Protein AF-A0A510KMR8-F1 (afdb_monomer_lite)

Secondary structure (DSSP, 8-state):
--EEEEEEE-SS--HHHHHHHHHHHTTT---SEEEEEETT------EE--HHHHHHHHT-GGGTTS-EEEEEE-SSTTS-EEEEETTEEEEEEEHHHHHHTHHHHHHHHHHHHHHHT-SEEEEEEHHHHHHHH---HHHHHHTT----GGGEEEETTEEEE-GGGSTT--EEETTEEES--SEEEE-GGGGGTS-HHHHHH--SSSEEEE-TTS-EEEESSSSHHHHTSGGGHHHHHHHHHHTTHHHHHHHHHTSPPPPPPGGG-SEEEEE-TTSSEEEEEEEE-TT--B--TTT-SEEEEEEEEB-TTS-BS-SS-SEEEEEEGGG--HHHHHHT--

Radius of gyration: 24.2 Å; chains: 1; bounding box: 66×40×60 Å

Structure (mmCIF, N/CA/C/O backbone):
data_AF-A0A510KMR8-F1
#
_entry.id   AF-A0A510KMR8-F1
#
loop_
_atom_site.group_PDB
_atom_site.id
_atom_site.type_symbol
_atom_site.label_atom_id
_atom_site.label_alt_id
_atom_site.label_comp_id
_atom_site.label_asym_id
_atom_site.label_entity_id
_atom_site.label_seq_id
_atom_site.pdbx_PDB_ins_code
_atom_site.Cartn_x
_atom_site.Cartn_y
_atom_site.Cartn_z
_atom_site.occupancy
_atom_site.B_iso_or_equiv
_atom_site.auth_seq_id
_atom_site.auth_comp_id
_atom_site.auth_asym_id
_atom_site.auth_atom_id
_atom_site.pdbx_PDB_model_num
ATOM 1 N N . MET A 1 1 ? -4.714 19.470 5.613 1.00 51.12 1 MET A N 1
ATOM 2 C CA . MET A 1 1 ? -5.993 18.844 5.218 1.00 51.12 1 MET A CA 1
ATOM 3 C C . MET A 1 1 ? -5.958 17.458 5.840 1.00 51.12 1 MET A C 1
ATOM 5 O O . MET A 1 1 ? -4.862 16.920 5.899 1.00 51.12 1 MET A O 1
ATOM 9 N N . LYS A 1 2 ? -7.039 16.949 6.446 1.00 73.88 2 LYS A N 1
ATOM 10 C CA . LYS A 1 2 ? -7.005 15.573 6.967 1.00 73.88 2 LYS A CA 1
ATOM 11 C C . LYS A 1 2 ? -7.292 14.646 5.800 1.00 73.88 2 LYS A C 1
ATOM 13 O O . LYS A 1 2 ? -8.429 14.617 5.324 1.00 73.88 2 LYS A O 1
ATOM 18 N N . ASP A 1 3 ? -6.258 13.967 5.341 1.00 89.94 3 ASP A N 1
ATOM 19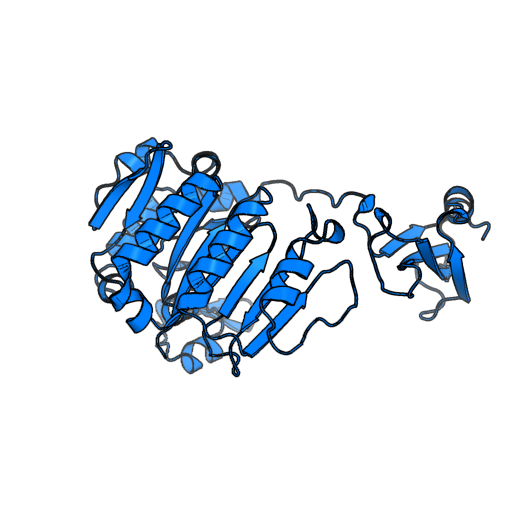 C CA . ASP A 1 3 ? -6.354 13.027 4.240 1.00 89.94 3 ASP A CA 1
ATOM 20 C C . ASP A 1 3 ? -6.374 11.607 4.797 1.00 89.94 3 ASP A C 1
ATOM 22 O O . ASP A 1 3 ? -5.799 11.310 5.850 1.00 89.94 3 ASP A O 1
ATOM 26 N N . ILE A 1 4 ? -7.119 10.754 4.112 1.00 94.56 4 ILE A N 1
ATOM 27 C CA . ILE A 1 4 ? -7.132 9.322 4.355 1.00 94.56 4 ILE A CA 1
ATOM 28 C C . ILE A 1 4 ? -6.459 8.622 3.187 1.00 94.56 4 ILE A C 1
ATOM 30 O O . ILE A 1 4 ? -6.562 9.084 2.047 1.00 94.56 4 ILE A O 1
ATOM 34 N N . SER A 1 5 ? -5.869 7.466 3.457 1.00 94.50 5 SER A N 1
ATOM 35 C CA . SER A 1 5 ? -5.439 6.530 2.428 1.00 94.50 5 SER A CA 1
ATOM 36 C C . SER A 1 5 ? -6.325 5.296 2.405 1.00 94.50 5 SER A C 1
ATOM 38 O O . SER A 1 5 ? -6.789 4.827 3.442 1.00 94.50 5 SER A O 1
ATOM 40 N N . ILE A 1 6 ? -6.552 4.765 1.205 1.00 96.38 6 ILE A N 1
ATOM 41 C CA . ILE A 1 6 ? -7.100 3.428 0.985 1.00 96.38 6 ILE A CA 1
ATOM 42 C C . ILE A 1 6 ? -6.101 2.673 0.128 1.00 96.38 6 ILE A C 1
ATOM 44 O O . ILE A 1 6 ? -5.670 3.171 -0.915 1.00 96.38 6 ILE A O 1
ATOM 48 N N . GLU A 1 7 ? -5.753 1.468 0.554 1.00 95.38 7 GLU A N 1
ATOM 49 C CA . GLU A 1 7 ? -4.784 0.633 -0.139 1.00 95.38 7 GLU A CA 1
ATOM 50 C C . GLU A 1 7 ? -5.319 -0.773 -0.328 1.00 95.38 7 GLU A C 1
ATOM 52 O O . GLU A 1 7 ? -5.926 -1.323 0.585 1.00 95.38 7 GLU A O 1
ATOM 57 N N . LEU A 1 8 ? -5.077 -1.358 -1.497 1.00 94.62 8 LEU A N 1
ATOM 58 C CA . LEU A 1 8 ? -5.359 -2.758 -1.795 1.00 94.62 8 LEU A CA 1
ATOM 59 C C . LEU A 1 8 ? -4.085 -3.408 -2.323 1.00 94.62 8 LEU A C 1
ATOM 61 O O . LEU A 1 8 ? -3.570 -2.992 -3.359 1.00 94.62 8 LEU A O 1
ATOM 65 N N . TYR A 1 9 ? -3.602 -4.428 -1.627 1.00 91.00 9 TYR A N 1
ATOM 66 C CA . TYR A 1 9 ? -2.418 -5.195 -1.982 1.00 91.00 9 TYR A CA 1
ATOM 67 C C . TYR A 1 9 ? -2.802 -6.538 -2.584 1.00 91.00 9 TYR A C 1
ATOM 69 O O . TYR A 1 9 ? -3.741 -7.199 -2.136 1.00 91.00 9 TYR A O 1
ATOM 77 N N . SER A 1 10 ? -2.047 -6.959 -3.588 1.00 85.19 10 SER A N 1
ATOM 78 C CA . SER A 1 10 ? -2.152 -8.290 -4.168 1.00 85.19 10 SER A CA 1
ATOM 79 C C . SER A 1 10 ? -0.788 -8.732 -4.671 1.00 85.19 10 SER A C 1
ATOM 81 O O . SER A 1 10 ? -0.109 -7.974 -5.342 1.00 85.19 10 SER A O 1
ATOM 83 N N . GLN A 1 11 ? -0.397 -9.969 -4.410 1.00 71.75 11 GLN A N 1
ATOM 84 C CA . GLN A 1 11 ? 0.809 -10.571 -4.980 1.00 71.75 11 GLN A CA 1
ATOM 85 C C . GLN A 1 11 ? 0.623 -10.963 -6.458 1.00 71.75 11 GLN A C 1
ATOM 87 O O . GLN A 1 11 ? 1.566 -11.394 -7.116 1.00 71.75 11 GLN A O 1
ATOM 92 N N . LYS A 1 12 ? -0.601 -10.858 -6.997 1.00 73.94 12 LYS A N 1
ATOM 93 C CA . LYS A 1 12 ? -0.915 -11.169 -8.397 1.00 73.94 12 LYS A CA 1
ATOM 94 C C . LYS A 1 12 ? -1.248 -9.891 -9.150 1.00 73.94 12 LYS A C 1
ATOM 96 O O . LYS A 1 12 ? -2.047 -9.072 -8.695 1.00 73.94 12 LYS A O 1
ATOM 101 N N . GLU A 1 13 ? -0.698 -9.770 -10.355 1.00 69.50 13 GLU A N 1
ATOM 102 C CA . GLU A 1 13 ? -0.994 -8.638 -11.222 1.00 69.50 13 GLU A CA 1
ATOM 103 C C . GLU A 1 13 ? -2.487 -8.611 -11.584 1.00 69.50 13 GLU A C 1
ATOM 105 O O . GLU A 1 13 ? -3.041 -9.546 -12.167 1.00 69.50 13 GLU A O 1
ATOM 110 N N . ASN A 1 14 ? -3.145 -7.499 -11.257 1.00 69.06 14 ASN A N 1
ATOM 111 C CA . ASN A 1 14 ? -4.595 -7.367 -11.347 1.00 69.06 14 ASN A CA 1
ATOM 112 C C . ASN A 1 14 ? -5.031 -6.277 -12.320 1.00 69.06 14 ASN A C 1
ATOM 114 O O . ASN A 1 14 ? -5.830 -5.393 -12.001 1.00 69.06 14 ASN A O 1
ATOM 118 N N . TYR A 1 15 ? -4.544 -6.395 -13.556 1.00 69.81 15 TYR A N 1
ATOM 119 C CA . TYR A 1 15 ? -4.676 -5.368 -14.582 1.00 69.81 15 TYR A CA 1
ATOM 120 C C . TYR A 1 15 ? -6.117 -4.867 -14.818 1.00 69.81 15 TYR A C 1
ATOM 122 O O . TYR A 1 15 ? -6.386 -3.671 -14.945 1.00 69.81 15 TYR A O 1
ATOM 130 N N . LYS A 1 16 ? -7.090 -5.786 -14.796 1.00 67.56 16 LYS A N 1
ATOM 131 C CA . LYS A 1 16 ? -8.514 -5.454 -14.981 1.00 67.56 16 LYS A CA 1
ATOM 132 C C . LYS A 1 16 ? -9.112 -4.668 -13.810 1.00 67.56 16 LYS A C 1
ATOM 134 O O . LYS A 1 16 ? -9.995 -3.845 -14.032 1.00 67.56 16 LYS A O 1
ATOM 139 N N . GLY A 1 17 ? -8.636 -4.904 -12.589 1.00 82.25 17 GLY A N 1
ATOM 140 C CA . GLY A 1 17 ? -9.083 -4.182 -11.399 1.00 82.25 17 GLY A CA 1
ATOM 141 C C . GLY A 1 17 ? -8.600 -2.737 -11.367 1.00 82.25 17 GLY A C 1
ATOM 142 O O . GLY A 1 17 ? -9.337 -1.857 -10.932 1.00 82.25 17 GLY A O 1
ATOM 143 N N . ILE A 1 18 ? -7.404 -2.481 -11.909 1.00 82.62 18 ILE A N 1
ATOM 144 C CA . ILE A 1 18 ? -6.789 -1.147 -11.953 1.00 82.62 18 ILE A CA 1
ATOM 145 C C . ILE A 1 18 ? -7.707 -0.143 -12.633 1.00 82.62 18 ILE A C 1
ATOM 147 O O . ILE A 1 18 ? -7.965 0.939 -12.113 1.00 82.62 18 ILE A O 1
ATOM 151 N N . GLN A 1 19 ? -8.206 -0.491 -13.820 1.00 86.19 19 GLN A N 1
ATOM 152 C CA . GLN A 1 19 ? -9.003 0.442 -14.604 1.00 86.19 19 GLN A CA 1
ATOM 153 C C . GLN A 1 19 ? -10.299 0.804 -13.887 1.00 86.19 19 GLN A C 1
ATOM 155 O O . GLN A 1 19 ? -10.721 1.955 -13.942 1.00 86.19 19 GLN A O 1
ATOM 160 N N . GLU A 1 20 ? -10.926 -0.165 -13.222 1.00 90.81 20 GLU A N 1
ATOM 161 C CA . GLU A 1 20 ? -12.131 0.066 -12.428 1.00 90.81 20 GLU A CA 1
ATOM 162 C C . GLU A 1 20 ? -11.828 0.930 -11.204 1.00 90.81 20 GLU A C 1
ATOM 164 O O . GLU A 1 20 ? -12.565 1.881 -10.951 1.00 90.81 20 GLU A O 1
ATOM 169 N N . PHE A 1 21 ? -10.710 0.671 -10.519 1.00 92.31 21 PHE A N 1
ATOM 170 C CA . PHE A 1 21 ? -10.218 1.480 -9.404 1.00 92.31 21 PHE A CA 1
ATOM 171 C C . PHE A 1 21 ? -10.011 2.945 -9.807 1.00 92.31 21 PHE A C 1
ATOM 173 O O . PHE A 1 21 ? -10.627 3.836 -9.222 1.00 92.31 21 PHE A O 1
ATOM 180 N N . PHE A 1 22 ? -9.226 3.210 -10.859 1.00 90.69 22 PHE A N 1
ATOM 181 C CA . PHE A 1 22 ? -9.009 4.576 -11.341 1.00 90.69 22 PHE A CA 1
ATOM 182 C C . PHE A 1 22 ? -10.314 5.231 -11.799 1.00 90.69 22 PHE A C 1
ATOM 184 O O . PHE A 1 22 ? -10.591 6.357 -11.400 1.00 90.69 22 PHE A O 1
ATOM 191 N N . LYS A 1 23 ? -11.143 4.546 -12.600 1.00 91.62 23 LYS A N 1
ATOM 192 C CA . LYS A 1 23 ? -12.418 5.112 -13.085 1.00 91.62 23 LYS A CA 1
ATOM 193 C C . LYS A 1 23 ? -13.343 5.516 -11.945 1.00 91.62 23 LYS A C 1
ATOM 195 O O . LYS A 1 23 ? -13.970 6.567 -12.032 1.00 91.62 23 LYS A O 1
ATOM 200 N N . PHE A 1 24 ? -13.430 4.702 -10.898 1.00 94.75 24 PHE A N 1
ATOM 201 C CA . PHE A 1 24 ? -14.248 5.016 -9.735 1.00 94.75 24 PHE A CA 1
ATOM 202 C C . PHE A 1 24 ? -13.699 6.233 -8.983 1.00 94.75 24 PHE A C 1
ATOM 204 O O . PHE A 1 24 ? -14.425 7.200 -8.749 1.00 94.75 24 PHE A O 1
ATOM 211 N N . PHE A 1 25 ? -12.402 6.230 -8.666 1.00 93.88 25 PHE A N 1
ATOM 212 C CA . PHE A 1 25 ? -11.805 7.276 -7.837 1.00 93.88 25 PHE A CA 1
ATOM 213 C C . PHE A 1 25 ? -11.553 8.606 -8.561 1.00 93.88 25 PHE A C 1
ATOM 215 O O . PHE A 1 25 ? -11.461 9.645 -7.905 1.00 93.88 25 PHE A O 1
ATOM 222 N N . LEU A 1 26 ? -11.556 8.628 -9.898 1.00 92.12 26 LEU A N 1
ATOM 223 C CA . LEU A 1 26 ? -11.572 9.866 -10.691 1.00 92.12 26 LEU A CA 1
ATOM 224 C C . LEU A 1 26 ? -12.819 10.736 -10.441 1.00 92.12 26 LEU A C 1
ATOM 226 O O . LEU A 1 26 ? -12.799 11.927 -10.750 1.00 92.12 26 LEU A O 1
ATOM 230 N N . ASN A 1 27 ? -13.883 10.192 -9.840 1.00 91.44 27 ASN A N 1
ATOM 231 C CA . ASN A 1 27 ? -15.028 10.993 -9.398 1.00 91.44 27 ASN A CA 1
ATOM 232 C C . ASN A 1 27 ? -14.715 11.848 -8.157 1.00 91.44 27 ASN A C 1
ATOM 234 O O . ASN A 1 27 ? -15.345 12.887 -7.952 1.00 91.44 27 ASN A O 1
ATOM 238 N N . TYR A 1 28 ? -13.729 11.442 -7.351 1.00 90.06 28 TYR A N 1
ATOM 239 C CA . TYR A 1 28 ? -13.371 12.093 -6.085 1.00 90.06 28 TYR A CA 1
ATOM 240 C C . TYR A 1 28 ? -12.020 12.817 -6.151 1.00 90.06 28 TYR A C 1
ATOM 242 O O . TYR A 1 28 ? -11.782 13.759 -5.394 1.00 90.06 28 TYR A O 1
ATOM 250 N N . VAL A 1 29 ? -11.151 12.429 -7.087 1.00 87.38 29 VAL A N 1
ATOM 251 C CA . VAL A 1 29 ? -9.850 13.060 -7.328 1.00 87.38 29 VAL A CA 1
ATOM 252 C C . VAL A 1 29 ? -9.882 13.859 -8.620 1.00 87.38 29 VAL A C 1
ATOM 254 O O . VAL A 1 29 ? -10.315 13.375 -9.660 1.00 87.38 29 VAL A O 1
ATOM 257 N N . LYS A 1 30 ? -9.365 15.090 -8.574 1.00 86.25 30 LYS A N 1
ATOM 258 C CA . LYS A 1 30 ? -9.217 15.959 -9.750 1.00 86.25 30 LYS A CA 1
ATOM 259 C C . LYS A 1 30 ? -7.746 16.020 -10.163 1.00 86.25 30 LYS A C 1
ATOM 261 O O . LYS A 1 30 ? -7.054 16.961 -9.763 1.00 86.25 30 LYS A O 1
ATOM 266 N N . PRO A 1 31 ? -7.249 15.042 -10.940 1.00 87.44 31 PRO A N 1
ATOM 267 C CA . PRO A 1 31 ? -5.847 15.009 -11.319 1.00 87.44 31 PRO A CA 1
ATOM 268 C C . PRO A 1 31 ? -5.501 16.182 -12.239 1.00 87.44 31 PRO A C 1
ATOM 270 O O . PRO A 1 31 ? -6.231 16.524 -13.172 1.00 87.44 31 PRO A O 1
ATOM 273 N N . ALA A 1 32 ? -4.356 16.801 -11.980 1.00 88.12 32 ALA A N 1
ATOM 274 C CA . ALA A 1 32 ? -3.763 17.802 -12.855 1.00 88.12 32 ALA A CA 1
ATOM 275 C C . ALA A 1 32 ? -2.651 17.197 -13.717 1.00 88.12 32 ALA A C 1
ATOM 277 O O . ALA A 1 32 ? -2.464 17.620 -14.864 1.00 88.12 32 ALA A O 1
ATOM 278 N N . ARG A 1 33 ? -1.925 16.214 -13.178 1.00 89.56 33 ARG A N 1
ATOM 279 C CA . ARG A 1 33 ? -0.798 15.560 -13.839 1.00 89.56 33 ARG A CA 1
ATOM 280 C C . ARG A 1 33 ? -0.929 14.044 -13.762 1.00 89.56 33 ARG A C 1
ATOM 282 O O . ARG A 1 33 ? -1.637 13.509 -12.911 1.00 89.56 33 ARG A O 1
ATOM 289 N N . MET A 1 34 ? -0.247 13.382 -14.684 1.00 88.94 34 MET A N 1
ATOM 290 C CA . MET A 1 34 ? 0.036 11.956 -14.626 1.00 88.94 34 MET A CA 1
ATOM 291 C C . MET A 1 34 ? 1.542 11.750 -14.690 1.00 88.94 34 MET A C 1
ATOM 293 O O . MET A 1 34 ? 2.244 12.554 -15.299 1.00 88.94 34 MET A O 1
ATOM 297 N N . SER A 1 35 ? 2.017 10.685 -14.064 1.00 85.31 35 SER A N 1
ATOM 298 C CA . SER A 1 35 ? 3.381 10.194 -14.179 1.00 85.31 35 SER A CA 1
ATOM 299 C C . SER A 1 35 ? 3.345 8.673 -14.218 1.00 85.31 35 SER A C 1
ATOM 301 O O . SER A 1 35 ? 2.529 8.045 -13.544 1.00 85.31 35 SER A O 1
ATOM 303 N N . ILE A 1 36 ? 4.222 8.081 -15.015 1.00 82.94 36 ILE A N 1
ATOM 304 C CA . ILE A 1 36 ? 4.443 6.640 -15.067 1.00 82.94 36 ILE A CA 1
ATOM 305 C C . ILE A 1 36 ? 5.930 6.450 -14.818 1.00 82.94 36 ILE A C 1
ATOM 307 O O . ILE A 1 36 ? 6.757 6.888 -15.613 1.00 82.94 36 ILE A O 1
ATOM 311 N N . ILE A 1 37 ? 6.249 5.834 -13.688 1.00 81.56 37 ILE A N 1
ATOM 312 C CA . ILE A 1 37 ? 7.604 5.456 -13.313 1.00 81.56 37 ILE A CA 1
ATOM 313 C C . ILE A 1 37 ? 7.729 3.968 -13.598 1.00 81.56 37 ILE A C 1
ATOM 315 O O . ILE A 1 37 ? 7.148 3.149 -12.895 1.00 81.56 37 ILE A O 1
ATOM 319 N N . ALA A 1 38 ? 8.457 3.608 -14.641 1.00 75.06 38 ALA A N 1
ATOM 320 C CA . ALA A 1 38 ? 8.718 2.221 -14.984 1.00 75.06 38 ALA A CA 1
ATOM 321 C C . ALA A 1 38 ? 10.227 2.018 -15.006 1.00 75.06 38 ALA A C 1
ATOM 323 O O . ALA A 1 38 ? 10.932 2.760 -15.680 1.00 75.06 38 ALA A O 1
ATOM 324 N N . SER A 1 39 ? 10.723 1.029 -14.262 1.00 67.75 39 SER A N 1
ATOM 325 C CA . SER A 1 39 ? 12.159 0.722 -14.218 1.00 67.75 39 SER A CA 1
ATOM 326 C C . SER A 1 39 ? 12.698 0.355 -15.604 1.00 67.75 39 SER A C 1
ATOM 328 O O . SER A 1 39 ? 13.844 0.641 -15.920 1.00 67.75 39 SER A O 1
ATOM 330 N N . PHE A 1 40 ? 11.837 -0.191 -16.460 1.00 67.69 40 PHE A N 1
ATOM 331 C CA . PHE A 1 40 ? 12.140 -0.620 -17.821 1.00 67.69 40 PHE A CA 1
ATOM 332 C C . PHE A 1 40 ? 11.978 0.438 -18.911 1.00 67.69 40 PHE A C 1
ATOM 334 O O . PHE A 1 40 ? 11.988 0.095 -20.090 1.00 67.69 40 PHE A O 1
ATOM 341 N N . THR A 1 41 ? 11.793 1.710 -18.560 1.00 66.62 41 THR A N 1
ATOM 342 C CA . THR A 1 41 ? 11.847 2.799 -19.540 1.00 66.62 41 THR A CA 1
ATOM 343 C C . THR A 1 41 ? 12.337 4.094 -18.912 1.00 66.62 41 THR A C 1
ATOM 345 O O . THR A 1 41 ? 11.899 4.491 -17.838 1.00 66.62 41 THR A O 1
ATOM 348 N N . ASN A 1 42 ? 13.232 4.798 -19.605 1.00 67.31 42 ASN A N 1
ATOM 349 C CA . ASN A 1 42 ? 13.671 6.143 -19.225 1.00 67.31 42 ASN A CA 1
ATOM 350 C C . ASN A 1 42 ? 12.734 7.256 -19.736 1.00 67.31 42 ASN A C 1
ATOM 352 O O . ASN A 1 42 ? 13.067 8.439 -19.623 1.00 67.31 42 ASN A O 1
ATOM 356 N N . LYS A 1 43 ? 11.582 6.905 -20.320 1.00 72.88 43 LYS A N 1
ATOM 357 C CA . LYS A 1 43 ? 10.607 7.880 -20.808 1.00 72.88 43 LYS A CA 1
ATOM 358 C C . LYS A 1 43 ? 9.983 8.640 -19.637 1.00 72.88 43 LYS A C 1
ATOM 360 O O . LYS A 1 43 ? 9.381 8.054 -18.741 1.00 72.88 43 LYS A O 1
ATOM 365 N N . ASP A 1 44 ? 10.095 9.967 -19.676 1.00 70.56 44 ASP A N 1
ATOM 366 C CA . ASP A 1 44 ? 9.453 10.852 -18.705 1.00 70.56 44 ASP A CA 1
ATOM 367 C C . ASP A 1 44 ? 7.980 11.056 -19.078 1.00 70.56 44 ASP A C 1
ATOM 369 O O . ASP A 1 44 ? 7.639 11.771 -20.023 1.00 70.56 44 ASP A O 1
ATOM 373 N N . TYR A 1 45 ? 7.094 10.404 -18.330 1.00 72.56 45 TYR A N 1
ATOM 374 C CA . TYR A 1 45 ? 5.647 10.506 -18.504 1.00 72.56 45 TYR A CA 1
ATOM 375 C C . TYR A 1 45 ? 5.017 11.651 -17.704 1.00 72.56 45 TYR A C 1
ATOM 377 O O . TYR A 1 45 ? 3.791 11.706 -17.604 1.00 72.56 45 TYR A O 1
ATOM 385 N N . ASN A 1 46 ? 5.813 12.556 -17.125 1.00 81.56 46 ASN A N 1
ATOM 386 C CA . ASN A 1 46 ? 5.316 13.631 -16.275 1.00 81.56 46 ASN A CA 1
ATOM 387 C C . ASN A 1 46 ? 4.609 14.742 -17.069 1.00 81.56 46 ASN A C 1
ATOM 389 O O . ASN A 1 46 ? 5.117 15.850 -17.271 1.00 81.56 46 ASN A O 1
ATOM 393 N N . GLU A 1 47 ? 3.375 14.467 -17.465 1.00 85.75 47 GLU A N 1
ATOM 394 C CA . GLU A 1 47 ? 2.572 15.308 -18.338 1.00 85.75 47 GLU A CA 1
ATOM 395 C C . GLU A 1 47 ? 1.275 15.775 -17.665 1.00 85.75 47 GLU A C 1
ATOM 397 O O . GLU A 1 47 ? 0.871 15.321 -16.592 1.00 85.75 47 GLU A O 1
ATOM 402 N N . LYS A 1 48 ? 0.575 16.704 -18.323 1.00 90.12 48 LYS A N 1
ATOM 403 C CA . LYS A 1 48 ? -0.787 17.078 -17.937 1.00 90.12 48 LYS A CA 1
ATOM 404 C C . LYS A 1 48 ? -1.710 15.865 -18.087 1.00 90.12 48 LYS A C 1
ATOM 406 O O . LYS A 1 48 ? -1.702 15.221 -19.134 1.00 90.12 48 LYS A O 1
ATOM 411 N N . PHE A 1 49 ? -2.548 15.612 -17.082 1.00 90.50 49 PHE A N 1
ATOM 412 C CA . PHE A 1 49 ? -3.472 14.481 -17.108 1.00 90.50 49 PHE A CA 1
ATOM 413 C C . PHE A 1 49 ? -4.407 14.551 -18.326 1.00 90.50 49 PHE A C 1
ATOM 415 O O . PHE A 1 49 ? -5.078 15.561 -18.569 1.00 90.50 49 PHE A O 1
ATOM 422 N N . ASN A 1 50 ? -4.451 13.454 -19.082 1.00 90.00 50 ASN A N 1
ATOM 423 C CA . ASN A 1 50 ? -5.406 13.210 -20.152 1.00 90.00 50 ASN A CA 1
ATOM 424 C C . ASN A 1 50 ? -5.955 11.797 -19.977 1.00 90.00 50 ASN A C 1
ATOM 426 O O . ASN A 1 50 ? -5.228 10.830 -20.169 1.00 90.00 50 ASN A O 1
ATOM 430 N N . GLU A 1 51 ? -7.236 11.689 -19.640 1.00 89.06 51 GLU A N 1
ATOM 431 C CA . GLU A 1 51 ? -7.876 10.416 -19.302 1.00 89.06 51 GLU A CA 1
ATOM 432 C C . GLU A 1 51 ? -7.747 9.363 -20.412 1.00 89.06 51 GLU A C 1
ATOM 434 O O . GLU A 1 51 ? -7.427 8.209 -20.142 1.00 89.06 51 GLU A O 1
ATOM 439 N N . LYS A 1 52 ? -7.929 9.760 -21.677 1.00 89.12 52 LYS A N 1
ATOM 440 C CA . LYS A 1 52 ? -7.814 8.835 -22.807 1.00 89.12 52 LYS A CA 1
ATOM 441 C C . LYS A 1 52 ? -6.385 8.303 -22.941 1.00 89.12 52 LYS A C 1
ATOM 443 O O . LYS A 1 52 ? -6.206 7.091 -22.977 1.00 89.12 52 LYS A O 1
ATOM 448 N N . LYS A 1 53 ? -5.389 9.197 -22.975 1.00 86.69 53 LYS A N 1
ATOM 449 C CA . LYS A 1 53 ? -3.969 8.811 -23.068 1.00 86.69 53 LYS A CA 1
ATOM 450 C C . LYS A 1 53 ? -3.550 7.969 -21.862 1.00 86.69 53 LYS A C 1
ATOM 452 O O . LYS A 1 53 ? -2.824 7.002 -22.021 1.00 86.69 53 LYS A O 1
ATOM 457 N N . PHE A 1 54 ? -4.046 8.310 -20.676 1.00 86.19 54 PHE A N 1
ATOM 458 C CA . PHE A 1 54 ? -3.812 7.552 -19.455 1.00 86.19 54 PHE A CA 1
ATOM 459 C C . PHE A 1 54 ? -4.288 6.103 -19.598 1.00 86.19 54 PHE A C 1
ATOM 461 O O . PHE A 1 54 ? -3.489 5.189 -19.434 1.00 86.19 54 PHE A O 1
ATOM 468 N N . PHE A 1 55 ? -5.556 5.885 -19.970 1.00 85.88 55 PHE A N 1
ATOM 469 C CA . PHE A 1 55 ? -6.091 4.532 -20.145 1.00 85.88 55 PHE A CA 1
ATOM 470 C C . PHE A 1 55 ? -5.448 3.767 -21.309 1.00 85.88 55 PHE A C 1
ATOM 472 O O . PHE A 1 55 ? -5.354 2.543 -21.231 1.00 85.88 55 PHE A O 1
ATOM 479 N N . GLU A 1 56 ? -4.989 4.456 -22.358 1.00 85.50 56 GLU A N 1
ATOM 480 C CA . GLU A 1 56 ? -4.191 3.856 -23.436 1.00 85.50 56 GLU A CA 1
ATOM 481 C C . GLU A 1 56 ? -2.831 3.364 -22.924 1.00 85.50 56 GLU A C 1
ATOM 483 O O . GLU A 1 56 ? -2.510 2.198 -23.127 1.00 85.50 56 GLU A O 1
ATOM 488 N N . GLU A 1 57 ? -2.071 4.210 -22.219 1.00 81.38 57 GLU A N 1
ATOM 489 C CA . GLU A 1 57 ? -0.731 3.865 -21.721 1.00 81.38 57 GLU A CA 1
ATOM 490 C C . GLU A 1 57 ? -0.788 2.743 -20.697 1.00 81.38 57 GLU A C 1
ATOM 492 O O . GLU A 1 57 ? -0.051 1.773 -20.829 1.00 81.38 57 GLU A O 1
ATOM 497 N N . ILE A 1 58 ? -1.695 2.813 -19.716 1.00 80.62 58 ILE A N 1
ATOM 498 C CA . ILE A 1 58 ? -1.758 1.738 -18.730 1.00 80.62 58 ILE A CA 1
ATOM 499 C C . ILE A 1 58 ? -2.123 0.414 -19.404 1.00 80.62 58 ILE A C 1
ATOM 501 O O . ILE A 1 58 ? -1.730 -0.616 -18.885 1.00 80.62 58 ILE A O 1
ATOM 505 N N . SER A 1 59 ? -2.880 0.408 -20.514 1.00 80.62 59 SER A N 1
ATOM 506 C CA . SER A 1 59 ? -3.324 -0.821 -21.211 1.00 80.62 59 SER A CA 1
ATOM 507 C C . SER A 1 59 ? -2.285 -1.404 -22.162 1.00 80.62 59 SER A C 1
ATOM 509 O O . SER A 1 59 ? -2.567 -2.408 -22.818 1.00 80.62 59 SER A O 1
ATOM 511 N N . ASP A 1 60 ? -1.124 -0.767 -22.279 1.00 80.00 60 ASP A N 1
ATOM 512 C CA . ASP A 1 60 ? -0.059 -1.203 -23.167 1.00 80.00 60 ASP A CA 1
ATOM 513 C C . ASP A 1 60 ? 0.549 -2.523 -22.661 1.00 80.00 60 ASP A C 1
ATOM 515 O O . ASP A 1 60 ? 0.899 -2.668 -21.487 1.00 80.00 60 ASP A O 1
ATOM 519 N N . GLU A 1 61 ? 0.675 -3.506 -23.558 1.00 77.88 61 GLU A N 1
ATOM 520 C CA . GLU A 1 61 ? 1.200 -4.834 -23.228 1.00 77.88 61 GLU A CA 1
ATOM 521 C C . GLU A 1 61 ? 2.631 -4.787 -22.685 1.00 77.88 61 GLU A C 1
ATOM 523 O O . GLU A 1 61 ? 3.016 -5.697 -21.952 1.00 77.88 61 GLU A O 1
ATOM 528 N N . LYS A 1 62 ? 3.399 -3.726 -22.975 1.00 76.75 62 LYS A N 1
ATOM 529 C CA . LYS A 1 62 ? 4.748 -3.544 -22.418 1.00 76.75 62 LYS A CA 1
ATOM 530 C C . LYS A 1 62 ? 4.765 -3.410 -20.888 1.00 76.75 62 LYS A C 1
ATOM 532 O O . LYS A 1 62 ? 5.791 -3.681 -20.283 1.00 76.75 62 LYS A O 1
ATOM 537 N N . TYR A 1 63 ? 3.655 -2.997 -20.264 1.00 75.44 63 TYR A N 1
ATOM 538 C CA . TYR A 1 63 ? 3.534 -2.886 -18.802 1.00 75.44 63 TYR A CA 1
ATOM 539 C C . TYR A 1 63 ? 3.094 -4.188 -18.128 1.00 75.44 63 TYR A C 1
ATOM 541 O O . TYR A 1 63 ? 3.160 -4.297 -16.905 1.00 75.44 63 TYR A O 1
ATOM 549 N N . LYS A 1 64 ? 2.642 -5.175 -18.905 1.00 73.62 64 LYS A N 1
ATOM 550 C CA . LYS A 1 64 ? 2.056 -6.403 -18.376 1.00 73.62 64 LYS A CA 1
ATOM 551 C C . LYS A 1 64 ? 3.118 -7.306 -17.747 1.00 73.62 64 LYS A C 1
ATOM 553 O O . LYS A 1 64 ? 4.104 -7.656 -18.390 1.00 73.62 64 LYS A O 1
ATOM 558 N N . ASN A 1 65 ? 2.850 -7.765 -16.532 1.00 70.12 65 ASN A N 1
ATOM 559 C CA . ASN A 1 65 ? 3.732 -8.526 -15.649 1.00 70.12 65 ASN A CA 1
ATOM 560 C C . ASN A 1 65 ? 5.040 -7.794 -15.311 1.00 70.12 65 ASN A C 1
ATOM 562 O O . ASN A 1 65 ? 6.042 -8.446 -15.036 1.00 70.12 65 ASN A O 1
ATOM 566 N N . LYS A 1 66 ? 5.062 -6.457 -15.369 1.00 71.69 66 LYS A N 1
ATOM 567 C CA . LYS A 1 66 ? 6.270 -5.662 -15.120 1.00 71.69 66 LYS A CA 1
ATOM 568 C C . LYS A 1 66 ? 6.076 -4.744 -13.941 1.00 71.69 66 LYS A C 1
ATOM 570 O O . LYS A 1 66 ? 5.017 -4.133 -13.818 1.00 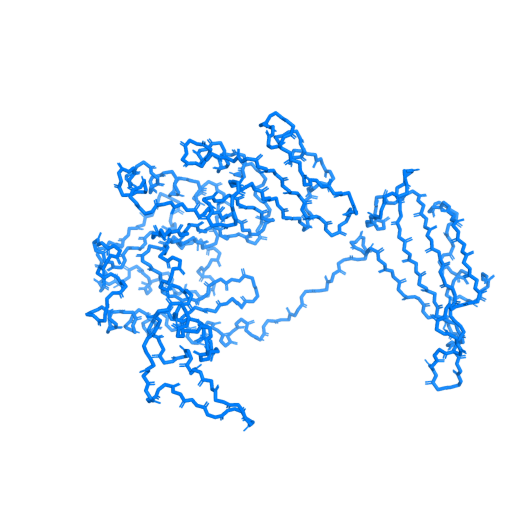71.69 66 LYS A O 1
ATOM 575 N N . TYR A 1 67 ? 7.106 -4.566 -13.116 1.00 73.12 67 TYR A N 1
ATOM 576 C CA . TYR A 1 67 ? 7.047 -3.561 -12.062 1.00 73.12 67 TYR A CA 1
ATOM 577 C C . TYR A 1 67 ? 7.071 -2.151 -12.656 1.00 73.12 67 TYR A C 1
ATOM 579 O O . TYR A 1 67 ? 8.046 -1.692 -13.244 1.00 73.12 67 TYR A O 1
ATOM 587 N N . HIS A 1 68 ? 5.963 -1.447 -12.494 1.00 78.44 68 HIS A N 1
ATOM 588 C CA . HIS A 1 68 ? 5.813 -0.049 -12.853 1.00 78.44 68 HIS A CA 1
ATOM 589 C C . HIS A 1 68 ? 4.933 0.612 -11.807 1.00 78.44 68 HIS A C 1
ATOM 591 O O . HIS A 1 68 ? 4.164 -0.052 -11.122 1.00 78.44 68 HIS A O 1
ATOM 597 N N . THR A 1 69 ? 5.042 1.921 -11.657 1.00 82.88 69 THR A N 1
ATOM 598 C CA . THR A 1 69 ? 4.129 2.682 -10.822 1.00 82.88 69 THR A CA 1
ATOM 599 C C . THR A 1 69 ? 3.517 3.818 -11.617 1.00 82.88 69 THR A C 1
ATOM 601 O O . THR A 1 69 ? 4.204 4.684 -12.153 1.00 82.88 69 THR A O 1
ATOM 604 N N . ILE A 1 70 ? 2.198 3.800 -11.701 1.00 82.75 70 ILE A N 1
ATOM 605 C CA . ILE A 1 70 ? 1.384 4.829 -12.322 1.00 82.75 70 ILE A CA 1
ATOM 606 C C . ILE A 1 70 ? 0.866 5.733 -11.215 1.00 82.75 70 ILE A C 1
ATOM 608 O O . ILE A 1 70 ? 0.313 5.257 -10.228 1.00 82.75 70 ILE A O 1
ATOM 612 N N . PHE A 1 71 ? 1.006 7.038 -11.399 1.00 85.75 71 PHE A N 1
ATOM 613 C CA . PHE A 1 71 ? 0.550 8.051 -10.462 1.00 85.75 71 PHE A CA 1
ATOM 614 C C . PHE A 1 71 ? -0.266 9.106 -11.192 1.00 85.75 71 PHE A C 1
ATOM 616 O O . PHE A 1 71 ? 0.135 9.608 -12.243 1.00 85.75 71 PHE A O 1
ATOM 623 N N . ILE A 1 72 ? -1.378 9.507 -10.593 1.00 85.31 72 ILE A N 1
ATOM 624 C CA . ILE A 1 72 ? -2.059 10.751 -10.931 1.00 85.31 72 ILE A CA 1
ATOM 625 C C . ILE A 1 72 ? -2.234 11.567 -9.661 1.00 85.31 72 ILE A C 1
ATOM 627 O O . ILE A 1 72 ? -2.632 11.055 -8.616 1.00 85.31 72 ILE A O 1
ATOM 631 N N . ASN A 1 73 ? -1.909 12.846 -9.746 1.00 83.00 73 ASN A N 1
ATOM 632 C CA . ASN A 1 73 ? -1.942 13.760 -8.616 1.00 83.00 73 ASN A CA 1
ATOM 633 C C . ASN A 1 73 ? -2.562 15.094 -9.022 1.00 83.00 73 ASN A C 1
ATOM 635 O O . ASN A 1 73 ? -2.683 15.429 -10.208 1.00 83.00 73 ASN A O 1
ATOM 639 N N . GLY A 1 74 ? -2.989 15.855 -8.016 1.00 77.69 74 GLY A N 1
ATOM 640 C CA . GLY A 1 74 ? -3.434 17.227 -8.208 1.00 77.69 74 GLY A CA 1
ATOM 641 C C . GLY A 1 74 ? -2.292 18.176 -8.588 1.00 77.69 74 GLY A C 1
ATOM 642 O O . GLY A 1 74 ? -1.246 17.790 -9.109 1.00 77.69 74 GLY A O 1
ATOM 643 N N . LYS A 1 75 ? -2.516 19.472 -8.387 1.00 72.50 75 LYS A N 1
ATOM 644 C CA . LYS A 1 75 ? -1.525 20.517 -8.683 1.00 72.50 75 LYS A CA 1
ATOM 645 C C . LYS A 1 75 ? -0.399 20.554 -7.649 1.00 72.50 75 LYS A C 1
ATOM 647 O O . LYS A 1 75 ? 0.687 21.024 -7.977 1.00 72.50 75 LYS A O 1
ATOM 652 N N . SER A 1 76 ? -0.679 20.109 -6.428 1.00 72.00 76 SER A N 1
ATOM 653 C CA . SER A 1 76 ? 0.250 20.026 -5.303 1.00 72.00 76 SER A CA 1
ATOM 654 C C . SER A 1 76 ? 0.551 18.570 -4.943 1.00 72.00 76 SER A C 1
ATOM 656 O O . SER A 1 76 ? -0.268 17.687 -5.183 1.00 72.00 76 SER A O 1
ATOM 658 N N . LEU A 1 77 ? 1.702 18.329 -4.307 1.00 63.12 77 LEU A N 1
ATOM 659 C CA . LEU A 1 77 ? 2.029 17.038 -3.681 1.00 63.12 77 LEU A CA 1
ATOM 660 C C . LEU A 1 77 ? 1.084 16.687 -2.520 1.00 63.12 77 LEU A C 1
ATOM 662 O O . LEU A 1 77 ? 0.982 15.525 -2.156 1.00 63.12 77 LEU A O 1
ATOM 666 N N . LEU A 1 78 ? 0.401 17.692 -1.967 1.00 69.62 78 LEU A N 1
ATOM 667 C CA . LEU A 1 78 ? -0.584 17.552 -0.892 1.00 69.62 78 LEU A CA 1
ATOM 668 C C . LEU A 1 78 ? -2.016 17.354 -1.409 1.00 69.62 78 LEU A C 1
ATOM 670 O O . LEU A 1 78 ? -2.951 17.330 -0.618 1.00 69.62 78 LEU A O 1
ATOM 674 N N . ASP A 1 79 ? -2.215 17.320 -2.727 1.00 80.62 79 ASP A N 1
ATOM 675 C CA . ASP A 1 79 ? -3.541 17.074 -3.281 1.00 80.62 79 ASP A CA 1
ATOM 676 C C . ASP A 1 79 ? -3.829 15.563 -3.311 1.00 80.62 79 ASP A C 1
ATOM 678 O O . ASP A 1 79 ? -2.897 14.769 -3.486 1.00 80.62 79 ASP A O 1
ATOM 682 N N . PRO A 1 80 ? -5.114 15.160 -3.249 1.00 84.75 80 PRO A N 1
ATOM 683 C CA . PRO A 1 80 ? -5.530 13.781 -3.460 1.00 84.75 80 PRO A CA 1
ATOM 684 C C . PRO A 1 80 ? -4.850 13.146 -4.675 1.00 84.75 80 PRO A C 1
ATOM 686 O O . PRO A 1 80 ? -4.706 13.772 -5.735 1.00 84.75 80 PRO A O 1
ATOM 689 N N . SER A 1 81 ? -4.431 11.897 -4.520 1.00 89.19 81 SER A N 1
ATOM 690 C CA . SER A 1 81 ? -3.640 11.193 -5.524 1.00 89.19 81 SER A CA 1
ATOM 691 C C . SER A 1 81 ? -4.055 9.740 -5.622 1.00 89.19 81 SER A C 1
ATOM 693 O O . SER A 1 81 ? -4.378 9.110 -4.623 1.00 89.19 81 SER A O 1
ATOM 695 N N . ILE A 1 82 ? -4.040 9.213 -6.841 1.00 90.31 82 ILE A N 1
ATOM 696 C CA . ILE A 1 82 ? -4.280 7.798 -7.110 1.00 90.31 82 ILE A CA 1
ATOM 697 C C . ILE A 1 82 ? -2.977 7.225 -7.630 1.00 90.31 82 ILE A C 1
ATOM 699 O O . ILE A 1 82 ? -2.373 7.793 -8.545 1.00 90.31 82 ILE A O 1
ATOM 703 N N . SER A 1 83 ? -2.541 6.110 -7.065 1.00 87.38 83 SER A N 1
ATOM 704 C CA . SER A 1 83 ? -1.395 5.386 -7.579 1.00 87.38 83 SER A CA 1
ATOM 705 C C . SER A 1 83 ? -1.654 3.898 -7.683 1.00 87.38 83 SER A C 1
ATOM 707 O O . SER A 1 83 ? -2.534 3.330 -7.037 1.00 87.38 83 SER A O 1
ATOM 709 N N . TYR A 1 84 ? -0.901 3.274 -8.571 1.00 85.69 84 TYR A N 1
ATOM 710 C CA . TYR A 1 84 ? -0.934 1.847 -8.788 1.00 85.69 84 TYR A CA 1
ATOM 711 C C . TYR A 1 84 ? 0.466 1.355 -9.099 1.00 85.69 84 TYR A C 1
ATOM 713 O O . TYR A 1 84 ? 1.125 1.929 -9.959 1.00 85.69 84 TYR A O 1
ATOM 721 N N . ASN A 1 85 ? 0.870 0.260 -8.475 1.00 80.56 85 ASN A N 1
ATOM 722 C CA . ASN A 1 85 ? 1.893 -0.638 -8.991 1.00 80.56 85 ASN A CA 1
ATOM 723 C C . ASN A 1 85 ? 1.324 -2.066 -9.046 1.00 80.56 85 ASN A C 1
ATOM 725 O O . ASN A 1 85 ? 0.295 -2.299 -8.408 1.00 80.56 85 ASN A O 1
ATOM 729 N N . PRO A 1 86 ? 1.951 -3.027 -9.759 1.00 74.75 86 PRO A N 1
ATOM 730 C CA . PRO A 1 86 ? 1.475 -4.407 -9.881 1.00 74.75 86 PRO A CA 1
ATOM 731 C C . PRO A 1 86 ? 0.868 -5.023 -8.634 1.00 74.75 86 PRO A C 1
ATOM 733 O O . PRO A 1 86 ? -0.140 -5.724 -8.749 1.00 74.75 86 PRO A O 1
ATOM 736 N N . ASN A 1 87 ? 1.428 -4.677 -7.473 1.00 79.25 87 ASN A N 1
ATOM 737 C CA . ASN A 1 87 ? 1.095 -5.298 -6.210 1.00 79.25 87 ASN A CA 1
ATOM 738 C C . ASN A 1 87 ? 0.272 -4.413 -5.266 1.00 79.25 87 ASN A C 1
ATOM 740 O O . ASN A 1 87 ? -0.071 -4.853 -4.171 1.00 79.25 87 ASN A O 1
ATOM 744 N N . ARG A 1 88 ? -0.040 -3.169 -5.652 1.00 87.38 88 ARG A N 1
ATOM 745 C CA . ARG A 1 88 ? -0.690 -2.175 -4.790 1.00 87.38 88 ARG A CA 1
ATOM 746 C C . ARG A 1 88 ? -1.514 -1.179 -5.597 1.00 87.38 88 ARG A C 1
ATOM 748 O O . ARG A 1 88 ? -0.988 -0.457 -6.437 1.00 87.38 88 ARG A O 1
ATOM 755 N N . MET A 1 89 ? -2.793 -1.054 -5.263 1.00 91.81 89 MET A N 1
ATOM 756 C CA . MET A 1 89 ? -3.629 0.100 -5.604 1.00 91.81 89 MET A CA 1
ATOM 757 C C . MET A 1 89 ? -3.706 1.027 -4.396 1.00 91.81 89 MET A C 1
ATOM 759 O O . MET A 1 89 ? -3.899 0.560 -3.278 1.00 91.81 89 MET A O 1
ATOM 763 N N . TYR A 1 90 ? -3.567 2.328 -4.616 1.00 92.94 90 TYR A N 1
ATOM 764 C CA . TYR A 1 90 ? -3.541 3.347 -3.573 1.00 92.94 90 TYR A CA 1
ATOM 765 C C . TYR A 1 90 ? -4.361 4.564 -3.991 1.00 92.94 90 TYR A C 1
ATOM 767 O O . TYR A 1 90 ? -4.296 5.027 -5.131 1.00 92.94 90 TYR A O 1
ATOM 775 N N . ILE A 1 91 ? -5.105 5.115 -3.043 1.00 93.94 91 ILE A N 1
ATOM 776 C CA . ILE A 1 91 ? -5.762 6.413 -3.151 1.00 93.94 91 ILE A CA 1
ATOM 777 C C . ILE A 1 91 ? -5.493 7.179 -1.862 1.00 93.94 91 ILE A C 1
ATOM 779 O O . ILE A 1 91 ? -5.712 6.641 -0.783 1.00 93.94 91 ILE A O 1
ATOM 783 N N . SER A 1 92 ? -5.080 8.437 -1.977 1.00 92.75 92 SER A N 1
ATOM 784 C CA . SER A 1 92 ? -5.211 9.427 -0.910 1.00 92.75 92 SER A CA 1
ATOM 785 C C . SER A 1 92 ? -6.311 10.410 -1.273 1.00 92.75 92 SER A C 1
ATOM 787 O O . SER A 1 92 ? -6.375 10.892 -2.410 1.00 92.75 92 SER A O 1
ATOM 789 N N . MET A 1 93 ? -7.205 10.679 -0.327 1.00 92.19 93 MET A N 1
ATOM 790 C CA . MET A 1 93 ? -8.336 11.577 -0.524 1.00 92.19 93 MET A CA 1
ATOM 791 C C . MET A 1 93 ? -8.720 12.311 0.755 1.00 92.19 93 MET A C 1
ATOM 793 O O . MET A 1 93 ? -8.452 11.868 1.866 1.00 92.19 93 MET A O 1
ATOM 797 N N . ASN A 1 94 ? -9.424 13.427 0.586 1.00 91.81 94 ASN A N 1
ATOM 798 C CA . ASN A 1 94 ? -9.915 14.214 1.704 1.00 91.81 94 ASN A CA 1
ATOM 799 C C . ASN A 1 94 ? -10.906 13.404 2.567 1.00 91.81 94 ASN A C 1
ATOM 801 O O . ASN A 1 94 ? -11.863 12.818 2.051 1.00 91.81 94 ASN A O 1
ATOM 805 N N . LYS A 1 95 ? -10.709 13.431 3.891 1.00 93.12 95 LYS A N 1
ATOM 806 C CA . LYS A 1 95 ? -11.550 12.717 4.860 1.00 93.12 95 LYS A CA 1
ATOM 807 C C . LYS A 1 95 ? -13.032 13.093 4.773 1.00 93.12 95 LYS A C 1
ATOM 809 O O . LYS A 1 95 ? -13.877 12.213 4.890 1.00 93.12 95 LYS A O 1
ATOM 814 N N . GLU A 1 96 ? -13.371 14.368 4.596 1.00 92.88 96 GLU A N 1
ATOM 815 C CA . GLU A 1 96 ? -14.769 14.825 4.538 1.00 92.88 96 GLU A CA 1
ATOM 816 C C . GLU A 1 96 ? -15.471 14.249 3.306 1.00 92.88 96 GLU A C 1
ATOM 818 O O . GLU A 1 96 ? -16.549 13.673 3.433 1.00 92.88 96 GLU A O 1
ATOM 823 N N . VAL A 1 97 ? -14.801 14.284 2.146 1.00 93.62 97 VAL A N 1
ATOM 824 C CA . VAL A 1 97 ? -15.301 13.670 0.904 1.00 93.62 97 VAL A CA 1
ATOM 825 C C . VAL A 1 97 ? -15.548 12.175 1.095 1.00 93.62 97 VAL A C 1
ATOM 827 O O . VAL A 1 97 ? -16.574 11.660 0.656 1.00 93.62 97 VAL A O 1
ATOM 830 N N . TYR A 1 98 ? -14.640 11.471 1.772 1.00 95.12 98 TYR A N 1
ATOM 831 C CA . TYR A 1 98 ? -14.858 10.066 2.097 1.00 95.12 98 TYR A CA 1
ATOM 832 C C . TYR A 1 98 ? -16.073 9.869 3.011 1.00 95.12 98 TYR A C 1
ATOM 834 O O . TYR A 1 98 ? -16.919 9.030 2.723 1.00 95.12 98 TYR A O 1
ATOM 842 N N . MET A 1 99 ? -16.191 10.645 4.091 1.00 94.00 99 MET A N 1
ATOM 843 C CA . MET A 1 99 ? -17.280 10.485 5.061 1.00 94.00 99 MET A CA 1
ATOM 844 C C . MET A 1 99 ? -18.657 10.762 4.445 1.00 94.00 99 MET A C 1
ATOM 846 O O . MET A 1 99 ? -19.612 10.060 4.773 1.00 94.00 99 MET A O 1
ATOM 850 N N . GLU A 1 100 ? -18.759 11.721 3.522 1.00 95.75 100 GLU A N 1
ATOM 851 C CA . GLU A 1 100 ? -19.986 12.006 2.764 1.00 95.75 100 GLU A CA 1
ATOM 852 C C . GLU A 1 100 ? -20.397 10.857 1.827 1.00 95.75 100 GLU A C 1
ATOM 854 O O . GLU A 1 100 ? -21.582 10.692 1.545 1.00 95.75 100 GLU A O 1
ATOM 859 N N . ASN A 1 101 ? -19.436 10.044 1.374 1.00 96.81 101 ASN A N 1
ATOM 860 C CA . ASN A 1 101 ? -19.634 8.969 0.393 1.00 96.81 101 ASN A CA 1
ATOM 861 C C . ASN A 1 101 ? -19.262 7.579 0.957 1.00 96.81 101 ASN A C 1
ATOM 863 O O . ASN A 1 101 ? -19.003 6.643 0.198 1.00 96.81 101 ASN A O 1
ATOM 867 N N . LYS A 1 102 ? -19.231 7.433 2.293 1.00 95.62 102 LYS A N 1
ATOM 868 C CA . LYS A 1 102 ? -18.676 6.266 3.009 1.00 95.62 102 LYS A CA 1
ATOM 869 C C . LYS A 1 102 ? -19.255 4.944 2.515 1.00 95.62 102 LYS A C 1
ATOM 871 O O . LYS A 1 102 ? -18.500 4.017 2.244 1.00 95.62 102 LYS A O 1
ATOM 876 N N . GLU A 1 103 ? -20.579 4.849 2.406 1.00 96.38 103 GLU A N 1
ATOM 877 C CA . GLU A 1 103 ? -21.253 3.608 2.001 1.00 96.38 103 GLU A CA 1
ATOM 878 C C . GLU A 1 103 ? -20.921 3.212 0.559 1.00 96.38 103 GLU A C 1
ATOM 880 O O . GLU A 1 103 ? -20.646 2.045 0.289 1.00 96.38 103 GLU A O 1
ATOM 885 N N . GLU A 1 104 ? -20.913 4.171 -0.370 1.00 97.88 104 GLU A N 1
ATOM 886 C CA . GLU A 1 104 ? -20.590 3.917 -1.777 1.00 97.88 104 GLU A CA 1
ATOM 887 C C . GLU A 1 104 ? -19.145 3.428 -1.925 1.00 97.88 104 GLU A C 1
ATOM 889 O O . GLU A 1 104 ? -18.896 2.407 -2.570 1.00 97.88 104 GLU A O 1
ATOM 894 N N . ILE A 1 105 ? -18.206 4.119 -1.273 1.00 97.50 105 ILE A N 1
ATOM 895 C CA . ILE A 1 105 ? -16.779 3.795 -1.330 1.00 97.50 105 ILE A CA 1
ATOM 896 C C . ILE A 1 105 ? -16.499 2.452 -0.643 1.00 97.50 105 ILE A C 1
ATOM 898 O O . ILE A 1 105 ? -15.829 1.606 -1.230 1.00 97.50 105 ILE A O 1
ATOM 902 N N . ASP A 1 106 ? -17.036 2.204 0.557 1.00 97.38 106 ASP A N 1
ATOM 903 C CA . ASP A 1 106 ? -16.850 0.930 1.268 1.00 97.38 106 ASP A CA 1
ATOM 904 C C . ASP A 1 106 ? -17.375 -0.261 0.450 1.00 97.38 106 ASP A C 1
ATOM 906 O O . ASP A 1 106 ? -16.732 -1.317 0.395 1.00 97.38 106 ASP A O 1
ATOM 910 N N . ASN A 1 107 ? -18.534 -0.101 -0.195 1.00 97.44 107 ASN A N 1
ATOM 911 C CA . ASN A 1 107 ? -19.121 -1.131 -1.049 1.00 97.44 107 ASN A CA 1
ATOM 912 C C . ASN A 1 107 ? -18.280 -1.352 -2.308 1.00 97.44 107 ASN A C 1
ATOM 914 O O . ASN A 1 107 ? -18.031 -2.498 -2.683 1.00 97.44 107 ASN A O 1
ATOM 918 N N . PHE A 1 108 ? -17.808 -0.278 -2.948 1.00 97.69 108 PHE A N 1
ATOM 919 C CA . PHE A 1 108 ? -16.911 -0.381 -4.095 1.00 97.69 108 PHE A CA 1
ATOM 920 C C . PHE A 1 108 ? -15.624 -1.127 -3.737 1.00 97.69 108 PHE A C 1
ATOM 922 O O . PHE A 1 108 ? -15.266 -2.077 -4.432 1.00 97.69 108 PHE A O 1
ATOM 929 N N . ILE A 1 109 ? -14.971 -0.753 -2.632 1.00 97.25 109 ILE A N 1
ATOM 930 C CA . ILE A 1 109 ? -13.747 -1.409 -2.164 1.00 97.25 109 ILE A CA 1
ATOM 931 C C . ILE A 1 109 ? -14.008 -2.883 -1.869 1.00 97.25 109 ILE A C 1
ATOM 933 O O . ILE A 1 109 ? -13.272 -3.727 -2.366 1.00 97.25 109 ILE A O 1
ATOM 937 N N . SER A 1 110 ? -15.081 -3.215 -1.147 1.00 97.62 110 SER A N 1
ATOM 938 C CA . SER A 1 110 ? -15.413 -4.612 -0.825 1.00 97.62 110 SER A CA 1
ATOM 939 C C . SER A 1 110 ? -15.683 -5.449 -2.081 1.00 97.62 110 SER A C 1
ATOM 941 O O . SER A 1 110 ? -15.256 -6.599 -2.166 1.00 97.62 110 SER A O 1
ATOM 943 N N . ASN A 1 111 ? -16.363 -4.886 -3.081 1.00 96.19 111 ASN A N 1
ATOM 944 C CA . ASN A 1 111 ? -16.635 -5.574 -4.345 1.00 96.19 111 ASN A CA 1
ATOM 945 C C . ASN A 1 111 ? -15.368 -5.746 -5.187 1.00 96.19 111 ASN A C 1
ATOM 947 O O . ASN A 1 111 ? -15.121 -6.826 -5.727 1.00 96.19 111 ASN A O 1
ATOM 951 N N . LEU A 1 112 ? -14.560 -4.690 -5.299 1.00 95.06 112 LEU A N 1
ATOM 952 C CA . LEU A 1 112 ? -13.311 -4.731 -6.045 1.00 95.06 112 LEU A CA 1
ATOM 953 C C . LEU A 1 112 ? -12.328 -5.712 -5.402 1.00 95.06 112 LEU A C 1
ATOM 955 O O . LEU A 1 112 ? -11.747 -6.520 -6.118 1.00 95.06 112 LEU A O 1
ATOM 959 N N . PHE A 1 113 ? -12.198 -5.682 -4.073 1.00 94.94 113 PHE A N 1
ATOM 960 C CA . PHE A 1 113 ? -11.332 -6.558 -3.285 1.00 94.94 113 PHE A CA 1
ATOM 961 C C . PHE A 1 113 ? -11.579 -8.039 -3.595 1.00 94.94 113 PHE A C 1
ATOM 963 O O . PHE A 1 113 ? -10.646 -8.756 -3.960 1.00 94.94 113 PHE A O 1
ATOM 970 N N . GLN A 1 114 ? -12.845 -8.467 -3.544 1.00 93.44 114 GLN A N 1
ATOM 971 C CA . GLN A 1 114 ? -13.254 -9.836 -3.881 1.00 93.44 114 GLN A CA 1
ATOM 972 C C . GLN A 1 114 ? -12.982 -10.158 -5.355 1.00 93.44 114 GLN A C 1
ATOM 974 O O . GLN A 1 114 ? -12.450 -11.211 -5.703 1.00 93.44 114 GLN A O 1
ATOM 979 N N . LYS A 1 115 ? -13.307 -9.222 -6.253 1.00 92.31 115 LYS A N 1
ATOM 980 C CA . LYS A 1 115 ? -13.155 -9.405 -7.701 1.00 92.31 115 LYS A CA 1
ATOM 981 C C . LYS A 1 115 ? -11.704 -9.599 -8.135 1.00 92.31 115 LYS A C 1
ATOM 983 O O . LYS A 1 115 ? -11.454 -10.383 -9.051 1.00 92.31 115 LYS A O 1
ATOM 988 N N . ILE A 1 116 ? -10.774 -8.868 -7.525 1.00 89.81 116 ILE A N 1
ATOM 989 C CA . ILE A 1 116 ? -9.340 -8.956 -7.834 1.00 89.81 116 ILE A CA 1
ATOM 990 C C . ILE A 1 116 ? -8.619 -9.991 -6.968 1.00 89.81 116 ILE A C 1
ATOM 992 O O . ILE A 1 116 ? -7.431 -10.218 -7.171 1.00 89.81 116 ILE A O 1
ATOM 996 N N . GLN A 1 117 ? -9.322 -10.619 -6.018 1.00 90.56 117 GLN A N 1
ATOM 997 C CA . GLN A 1 117 ? -8.737 -11.543 -5.045 1.00 90.56 117 GLN A CA 1
ATOM 998 C C . GLN A 1 117 ? -7.514 -10.920 -4.358 1.00 90.56 117 GLN A C 1
ATOM 1000 O O . GLN A 1 117 ? -6.436 -11.512 -4.331 1.00 90.56 117 GLN A O 1
ATOM 1005 N N . ALA A 1 118 ? -7.669 -9.684 -3.877 1.00 91.81 118 ALA A N 1
ATOM 1006 C CA . ALA A 1 118 ? -6.604 -8.999 -3.156 1.00 91.81 118 ALA A CA 1
ATOM 1007 C C . ALA A 1 118 ? -6.277 -9.733 -1.848 1.00 91.81 118 ALA A C 1
ATOM 1009 O O . ALA A 1 118 ? -7.130 -10.390 -1.250 1.00 91.81 118 ALA A O 1
ATOM 1010 N N . ASP A 1 119 ? -5.029 -9.611 -1.408 1.00 91.44 119 ASP A N 1
ATOM 1011 C CA . ASP A 1 119 ? -4.541 -10.289 -0.211 1.00 91.44 119 ASP A CA 1
ATOM 1012 C C . ASP A 1 119 ? -4.960 -9.504 1.027 1.00 91.44 119 ASP A C 1
ATOM 1014 O O . ASP A 1 119 ? -5.560 -10.045 1.954 1.00 91.44 119 ASP A O 1
ATOM 1018 N N . ILE A 1 120 ? -4.694 -8.200 1.022 1.00 94.88 120 ILE A N 1
ATOM 1019 C CA . ILE A 1 120 ? -5.053 -7.303 2.113 1.00 94.88 120 ILE A CA 1
ATOM 1020 C C . ILE A 1 120 ? -5.408 -5.927 1.574 1.00 94.88 120 ILE A C 1
ATOM 1022 O O . ILE A 1 120 ? -4.767 -5.414 0.663 1.00 94.88 120 ILE A O 1
ATOM 1026 N N . GLY A 1 121 ? -6.446 -5.328 2.134 1.00 96.44 121 GLY A N 1
ATOM 1027 C CA . GLY A 1 121 ? -6.787 -3.937 1.913 1.00 96.44 121 GLY A CA 1
ATOM 1028 C C . GLY A 1 121 ? -6.956 -3.219 3.236 1.00 96.44 121 GLY A C 1
ATOM 1029 O O . GLY A 1 121 ? -7.358 -3.836 4.221 1.00 96.44 121 GLY A O 1
ATOM 1030 N N . PHE A 1 122 ? -6.681 -1.923 3.272 1.00 97.31 122 PHE A N 1
ATOM 1031 C CA . PHE A 1 122 ? -6.913 -1.123 4.466 1.00 97.31 122 PHE A CA 1
ATOM 1032 C C . PHE A 1 122 ? -7.280 0.323 4.153 1.00 97.31 122 PHE A C 1
ATOM 1034 O O . PHE A 1 122 ? -7.073 0.804 3.040 1.00 97.31 122 PHE A O 1
ATOM 1041 N N . LEU A 1 123 ? -7.833 1.003 5.157 1.00 97.44 123 LEU A N 1
ATOM 1042 C CA . LEU A 1 123 ? -8.125 2.432 5.131 1.00 97.44 123 LEU A CA 1
ATOM 1043 C C . LEU A 1 123 ? -7.689 3.081 6.446 1.00 97.44 123 LEU A C 1
ATOM 1045 O O . LEU A 1 123 ? -8.042 2.577 7.515 1.00 97.44 123 LEU A O 1
ATOM 1049 N N . GLU A 1 124 ? -6.974 4.206 6.365 1.00 95.19 124 GLU A N 1
ATOM 1050 C CA . GLU A 1 124 ? -6.439 4.915 7.535 1.00 95.19 124 GLU A CA 1
ATOM 1051 C C . GLU A 1 124 ? -6.312 6.437 7.342 1.00 95.19 124 GLU A C 1
ATOM 1053 O O . GLU A 1 124 ? -6.386 6.935 6.224 1.00 95.19 124 GLU A O 1
ATOM 1058 N N . ASP A 1 125 ? -6.120 7.179 8.438 1.00 95.25 125 ASP A N 1
ATOM 1059 C CA . ASP A 1 125 ? -5.714 8.591 8.423 1.00 95.25 125 ASP A CA 1
ATOM 1060 C C . ASP A 1 125 ? -4.207 8.700 8.137 1.00 95.25 125 ASP A C 1
ATOM 1062 O O . ASP A 1 125 ? -3.389 8.085 8.825 1.00 95.25 125 ASP A O 1
ATOM 1066 N N . ASP A 1 126 ? -3.833 9.489 7.128 1.00 92.19 126 ASP A N 1
ATOM 1067 C CA . ASP A 1 126 ? -2.442 9.575 6.672 1.00 92.19 126 ASP A CA 1
ATOM 1068 C C . ASP A 1 126 ? -1.516 10.193 7.726 1.00 92.19 126 ASP A C 1
ATOM 1070 O O . ASP A 1 126 ? -0.371 9.762 7.871 1.00 92.19 126 ASP A O 1
ATOM 1074 N N . THR A 1 127 ? -2.009 11.170 8.495 1.00 92.81 127 THR A N 1
ATOM 1075 C CA . THR A 1 127 ? -1.217 11.814 9.552 1.00 92.81 127 THR A CA 1
ATOM 1076 C C . THR A 1 127 ? -1.032 10.873 10.734 1.00 92.81 127 THR A C 1
ATOM 1078 O O . THR A 1 127 ? 0.077 10.749 11.244 1.00 92.81 127 THR A O 1
ATOM 1081 N N . TYR A 1 128 ? -2.093 10.177 11.150 1.00 94.62 128 TYR A N 1
ATOM 1082 C CA . TYR A 1 128 ? -2.001 9.160 12.198 1.00 94.62 128 TYR A CA 1
ATOM 1083 C C . TYR A 1 128 ? -0.990 8.075 11.825 1.00 94.62 128 TYR A C 1
ATOM 1085 O O . TYR A 1 128 ? -0.058 7.817 12.582 1.00 94.62 128 TYR A O 1
ATOM 1093 N N . ARG A 1 129 ? -1.117 7.503 10.622 1.00 93.56 129 ARG A N 1
ATOM 1094 C CA . ARG A 1 129 ? -0.200 6.472 10.134 1.00 93.56 129 ARG A CA 1
ATOM 1095 C C . ARG A 1 129 ? 1.246 6.961 10.094 1.00 93.56 129 ARG A C 1
ATOM 1097 O O . ARG A 1 129 ? 2.134 6.204 10.473 1.00 93.56 129 ARG A O 1
ATOM 1104 N N . TYR A 1 130 ? 1.492 8.193 9.647 1.00 93.44 130 TYR A N 1
ATOM 1105 C CA . TYR A 1 130 ? 2.833 8.777 9.668 1.00 93.44 130 TYR A CA 1
ATOM 1106 C C . TYR A 1 130 ? 3.389 8.835 11.097 1.00 93.44 130 TYR A C 1
ATOM 1108 O O . TYR A 1 130 ? 4.446 8.277 11.368 1.00 93.44 130 TYR A O 1
ATOM 1116 N N . LEU A 1 131 ? 2.639 9.420 12.034 1.00 94.62 131 LEU A N 1
ATOM 1117 C CA . LEU A 1 131 ? 3.076 9.587 13.423 1.00 94.62 131 LEU A CA 1
ATOM 1118 C C . LEU A 1 131 ? 3.304 8.255 14.153 1.00 94.62 131 LEU A C 1
ATOM 1120 O O . LEU A 1 131 ? 4.227 8.144 14.953 1.00 94.62 131 LEU A O 1
ATOM 1124 N N . GLU A 1 132 ? 2.501 7.226 13.882 1.00 95.00 132 GLU A N 1
ATOM 1125 C CA . GLU A 1 132 ? 2.681 5.905 14.498 1.00 95.00 132 GLU A CA 1
ATOM 1126 C C . GLU A 1 132 ? 3.963 5.194 14.030 1.00 95.00 132 GLU A C 1
ATOM 1128 O O . GLU A 1 132 ? 4.432 4.283 14.717 1.00 95.00 132 GLU A O 1
ATOM 1133 N N . ASN A 1 133 ? 4.537 5.614 12.896 1.00 94.94 133 ASN A N 1
ATOM 1134 C CA . ASN A 1 133 ? 5.659 4.953 12.226 1.00 94.94 133 ASN A CA 1
ATOM 1135 C C . ASN A 1 133 ? 6.911 5.826 12.047 1.00 94.94 133 ASN A C 1
ATOM 1137 O O . ASN A 1 133 ? 7.917 5.319 11.556 1.00 94.94 133 ASN A O 1
ATOM 1141 N N . GLU A 1 134 ? 6.875 7.101 12.430 1.00 94.94 134 GLU A N 1
ATOM 1142 C CA . GLU A 1 134 ? 8.033 7.990 12.350 1.00 94.94 134 GLU A CA 1
ATOM 1143 C C . GLU A 1 134 ? 8.998 7.723 13.516 1.00 94.94 134 GLU A C 1
ATOM 1145 O O . GLU A 1 134 ? 8.633 7.808 14.692 1.00 94.94 134 GLU A O 1
ATOM 1150 N N . GLU A 1 135 ? 10.235 7.362 13.179 1.00 94.69 135 GLU A N 1
ATOM 1151 C CA . GLU A 1 135 ? 11.309 7.111 14.144 1.00 94.69 135 GLU A CA 1
ATOM 1152 C C . GLU A 1 135 ? 12.137 8.372 14.406 1.00 94.69 135 GLU A C 1
ATOM 1154 O O . GLU A 1 135 ? 12.762 8.487 15.467 1.00 94.69 135 GLU A O 1
ATOM 1159 N N . ASP A 1 136 ? 12.173 9.294 13.440 1.00 94.50 136 ASP A N 1
ATOM 1160 C CA . ASP A 1 136 ? 12.901 10.547 13.548 1.00 94.50 136 ASP A CA 1
ATOM 1161 C C . ASP A 1 136 ? 12.147 11.546 14.430 1.00 94.50 136 ASP A C 1
ATOM 1163 O O . ASP A 1 136 ? 10.969 11.848 14.236 1.00 94.50 136 ASP A O 1
ATOM 1167 N N . ILE A 1 137 ? 12.845 12.068 15.437 1.00 94.12 137 ILE A N 1
ATOM 1168 C CA . ILE A 1 137 ? 12.240 12.963 16.424 1.00 94.12 137 ILE A CA 1
ATOM 1169 C C . ILE A 1 137 ? 11.834 14.296 15.787 1.00 94.12 137 ILE A C 1
ATOM 1171 O O . ILE A 1 137 ? 10.758 14.805 16.098 1.00 94.12 137 ILE A O 1
ATOM 1175 N N . GLU A 1 138 ? 12.671 14.851 14.908 1.00 93.00 138 GLU A N 1
ATOM 1176 C CA . GLU A 1 138 ? 12.419 16.150 14.281 1.00 93.00 138 GLU A CA 1
ATOM 1177 C C . GLU A 1 138 ? 11.207 16.055 13.347 1.00 93.00 138 GLU A C 1
ATOM 1179 O O . GLU A 1 138 ? 10.250 16.811 13.516 1.00 93.00 138 GLU A O 1
ATOM 1184 N N . GLY A 1 139 ? 11.177 15.058 12.457 1.00 91.94 139 GLY A N 1
ATOM 1185 C CA . GLY A 1 139 ? 10.043 14.806 11.563 1.00 91.94 139 GLY A CA 1
ATOM 1186 C C . GLY A 1 139 ? 8.727 14.554 12.311 1.00 91.94 139 GLY A C 1
ATOM 1187 O O . GLY A 1 139 ? 7.679 15.099 11.949 1.00 91.94 139 GLY A O 1
ATOM 1188 N N . PHE A 1 140 ? 8.773 13.796 13.411 1.00 93.69 140 PHE A N 1
ATOM 1189 C CA . PHE A 1 140 ? 7.599 13.535 14.244 1.00 93.69 140 PHE A CA 1
ATOM 1190 C C . PHE A 1 140 ? 7.038 14.817 14.882 1.00 93.69 140 PHE A C 1
ATOM 1192 O O . PHE A 1 140 ? 5.823 15.040 14.862 1.00 93.69 140 PHE A O 1
ATOM 1199 N N . GLU A 1 141 ? 7.899 15.678 15.431 1.00 93.81 141 GLU A N 1
ATOM 1200 C CA . GLU A 1 141 ? 7.489 16.963 16.011 1.00 93.81 141 GLU A CA 1
ATOM 1201 C C . GLU A 1 141 ? 6.990 17.948 14.941 1.00 93.81 141 GLU A C 1
ATOM 1203 O O . GLU A 1 141 ? 5.972 18.616 15.153 1.00 93.81 141 GLU A O 1
ATOM 1208 N N . GLU A 1 142 ? 7.639 18.006 13.772 1.00 92.88 142 GLU A N 1
ATOM 1209 C CA . GLU A 1 142 ? 7.224 18.843 12.637 1.00 92.88 142 GLU A CA 1
ATOM 1210 C C . GLU A 1 142 ? 5.831 18.473 12.111 1.00 92.88 142 GLU A C 1
ATOM 1212 O O . GLU A 1 142 ? 5.033 19.354 11.773 1.00 92.88 142 GLU A O 1
ATOM 1217 N N . ALA A 1 143 ? 5.492 17.182 12.112 1.00 89.31 143 ALA A N 1
ATOM 1218 C CA . ALA A 1 143 ? 4.158 16.693 11.768 1.00 89.31 143 ALA A CA 1
ATOM 1219 C C . ALA A 1 143 ? 3.106 16.916 12.875 1.00 89.31 143 ALA A C 1
ATOM 1221 O O . ALA A 1 143 ? 1.935 16.565 12.706 1.00 89.31 143 ALA A O 1
ATOM 1222 N N . GLY A 1 144 ? 3.489 17.534 13.999 1.00 91.69 144 GLY A N 1
ATOM 1223 C CA . GLY A 1 144 ? 2.603 17.867 15.115 1.00 91.69 144 GLY A CA 1
ATOM 1224 C C . GLY A 1 144 ? 2.483 16.775 16.179 1.00 91.69 144 GLY A C 1
ATOM 1225 O O . GLY A 1 144 ? 1.590 16.853 17.032 1.00 91.69 144 GLY A O 1
ATOM 1226 N N . GLY A 1 145 ? 3.360 15.771 16.143 1.00 91.62 145 GLY A N 1
ATOM 1227 C CA . GLY A 1 145 ? 3.493 14.762 17.182 1.00 91.62 145 GLY A CA 1
ATOM 1228 C C . GLY A 1 145 ? 3.931 15.364 18.520 1.00 91.62 145 GLY A C 1
ATOM 1229 O O . GLY A 1 145 ? 4.554 16.422 18.593 1.00 91.62 145 GLY A O 1
ATOM 1230 N N . LYS A 1 146 ? 3.582 14.688 19.618 1.00 92.38 146 LYS A N 1
ATOM 1231 C CA . LYS A 1 146 ? 4.047 15.034 20.969 1.00 92.38 146 LYS A CA 1
ATOM 1232 C C . LYS A 1 146 ? 4.863 13.882 21.518 1.00 92.38 146 LYS A C 1
ATOM 1234 O O . LYS A 1 146 ? 4.331 12.784 21.664 1.00 92.38 146 LYS A O 1
ATOM 1239 N N . LEU A 1 147 ? 6.141 14.129 21.792 1.00 89.44 147 LEU A N 1
ATOM 1240 C CA . LEU A 1 147 ? 7.044 13.091 22.271 1.00 89.44 147 LEU A CA 1
ATOM 1241 C C . LEU A 1 147 ? 6.549 12.485 23.585 1.00 89.44 147 LEU A C 1
ATOM 1243 O O . LEU A 1 147 ? 6.158 13.187 24.519 1.00 89.44 147 LEU A O 1
ATOM 1247 N N . ILE A 1 148 ? 6.625 11.160 23.651 1.00 88.12 148 ILE A N 1
ATOM 1248 C CA . ILE A 1 148 ? 6.412 10.380 24.865 1.00 88.12 148 ILE A CA 1
ATOM 1249 C C . ILE A 1 148 ? 7.786 9.851 25.260 1.00 88.12 148 ILE A C 1
ATOM 1251 O O . ILE A 1 148 ? 8.322 8.977 24.581 1.00 88.12 148 ILE A O 1
ATOM 1255 N N . GLU A 1 149 ? 8.370 10.393 26.331 1.00 86.44 149 GLU A N 1
ATOM 1256 C CA . GLU A 1 149 ? 9.767 10.123 26.717 1.00 86.44 149 GLU A CA 1
ATOM 1257 C C . GLU A 1 149 ? 10.072 8.621 26.852 1.00 86.44 149 GLU A C 1
ATOM 1259 O O . GLU A 1 149 ? 11.115 8.164 26.392 1.00 86.44 149 GLU A O 1
ATOM 1264 N N . ASP A 1 150 ? 9.126 7.829 27.367 1.00 89.56 150 ASP A N 1
ATOM 1265 C CA . ASP A 1 150 ? 9.261 6.370 27.525 1.00 89.56 150 ASP A CA 1
ATOM 1266 C C . ASP A 1 150 ? 9.376 5.599 26.193 1.00 89.56 150 ASP A C 1
ATOM 1268 O O . ASP A 1 150 ? 9.744 4.414 26.164 1.00 89.56 150 ASP A O 1
ATOM 1272 N N . ARG A 1 151 ? 9.052 6.251 25.072 1.00 90.00 151 ARG A N 1
ATOM 1273 C CA . ARG A 1 151 ? 9.193 5.704 23.719 1.00 90.00 151 ARG A CA 1
ATOM 1274 C C . ARG A 1 151 ? 10.503 6.123 23.056 1.00 90.00 151 ARG A C 1
ATOM 1276 O O . ARG A 1 151 ? 10.857 5.530 22.050 1.00 90.00 151 ARG A O 1
ATOM 1283 N N . VAL A 1 152 ? 11.260 7.066 23.613 1.00 92.81 152 VAL A N 1
ATOM 1284 C CA . VAL A 1 152 ? 12.545 7.479 23.037 1.00 92.81 152 VAL A CA 1
ATOM 1285 C C . VAL A 1 152 ? 13.643 6.504 23.458 1.00 92.81 152 VAL A C 1
ATOM 1287 O O . VAL A 1 152 ? 13.851 6.229 24.640 1.00 92.81 152 VAL A O 1
ATOM 1290 N N . VAL A 1 153 ? 14.369 5.975 22.480 1.00 93.56 153 VAL A N 1
ATOM 1291 C CA . VAL A 1 153 ? 15.470 5.029 22.672 1.00 93.56 153 VAL A CA 1
ATOM 1292 C C . VAL A 1 153 ? 16.743 5.550 22.021 1.00 93.56 153 VAL A C 1
ATOM 1294 O O . VAL A 1 153 ? 16.714 6.304 21.051 1.00 93.56 153 VAL A O 1
ATOM 1297 N N . LYS A 1 154 ? 17.893 5.142 22.562 1.00 91.12 154 LYS A N 1
ATOM 1298 C CA . LYS A 1 154 ? 19.197 5.467 21.984 1.00 91.12 154 LYS A CA 1
ATOM 1299 C C . LYS A 1 154 ? 19.674 4.318 21.102 1.00 91.12 154 LYS A C 1
ATOM 1301 O O . LYS A 1 154 ? 19.925 3.226 21.612 1.00 91.12 154 LYS A O 1
ATOM 1306 N N . ILE A 1 155 ? 19.850 4.580 19.810 1.00 85.31 155 ILE A N 1
ATOM 1307 C CA . ILE A 1 155 ? 20.384 3.626 18.833 1.00 85.31 155 ILE A CA 1
ATOM 1308 C C . ILE A 1 155 ? 21.703 4.195 18.307 1.00 85.31 155 ILE A C 1
ATOM 1310 O O . ILE A 1 155 ? 21.743 5.202 17.606 1.00 85.31 155 ILE A O 1
ATOM 1314 N N . GLY A 1 156 ? 22.819 3.584 18.714 1.00 86.38 156 GLY A N 1
ATOM 1315 C CA . GLY A 1 156 ? 24.147 4.135 18.445 1.00 86.38 156 GLY A CA 1
ATOM 1316 C C . GLY A 1 156 ? 24.334 5.509 19.102 1.00 86.38 156 GLY A C 1
ATOM 1317 O O . GLY A 1 156 ? 24.302 5.624 20.330 1.00 86.38 156 GLY A O 1
ATOM 1318 N N . ASN A 1 157 ? 24.544 6.543 18.284 1.00 89.19 157 ASN A N 1
ATOM 1319 C CA . ASN A 1 157 ? 24.707 7.931 18.734 1.00 89.19 157 ASN A CA 1
ATOM 1320 C C . ASN A 1 157 ? 23.439 8.783 18.582 1.00 89.19 157 ASN A C 1
ATOM 1322 O O . ASN A 1 157 ? 23.456 9.944 18.984 1.00 89.19 157 ASN A O 1
ATOM 1326 N N . GLU A 1 158 ? 22.357 8.215 18.054 1.00 91.00 158 GLU A N 1
ATOM 1327 C CA . GLU A 1 158 ? 21.118 8.928 17.750 1.00 91.00 158 GLU A CA 1
ATOM 1328 C C . GLU A 1 158 ? 20.018 8.572 18.752 1.00 91.00 158 GLU A C 1
ATOM 1330 O O . GLU A 1 158 ? 19.975 7.464 19.301 1.00 91.00 158 GLU A O 1
ATOM 1335 N N . LEU A 1 159 ? 19.140 9.541 19.008 1.00 93.19 159 LEU A N 1
ATOM 1336 C CA . LEU A 1 159 ? 17.877 9.315 19.699 1.00 93.19 159 LEU A CA 1
ATOM 1337 C C . LEU A 1 159 ? 16.802 9.088 18.643 1.00 93.19 159 LEU A C 1
ATOM 1339 O O . LEU A 1 159 ? 16.707 9.862 17.697 1.00 93.19 159 LEU A O 1
ATOM 1343 N N . LYS A 1 160 ? 16.014 8.033 18.825 1.00 95.19 160 LYS A N 1
ATOM 1344 C CA . LYS A 1 160 ? 14.928 7.650 17.927 1.00 95.19 160 LYS A CA 1
ATOM 1345 C C . LYS A 1 160 ? 13.683 7.302 18.721 1.00 95.19 160 LYS A C 1
ATOM 1347 O O . LYS A 1 160 ? 13.775 6.912 19.888 1.00 95.19 160 LYS A O 1
ATOM 1352 N N . ILE A 1 161 ? 12.526 7.420 18.091 1.00 94.62 161 ILE A N 1
ATOM 1353 C CA . ILE A 1 161 ? 11.263 6.940 18.638 1.00 94.62 161 ILE A CA 1
ATOM 1354 C C . ILE A 1 161 ? 11.173 5.434 18.374 1.00 94.62 161 ILE A C 1
ATOM 1356 O O . ILE A 1 161 ? 11.295 4.971 17.245 1.00 94.62 161 ILE A O 1
ATOM 1360 N N . ASP A 1 162 ? 10.966 4.652 19.429 1.00 94.88 162 ASP A N 1
ATOM 1361 C CA . ASP A 1 162 ? 10.664 3.226 19.351 1.00 94.88 162 ASP A CA 1
ATOM 1362 C C . ASP A 1 162 ? 9.201 3.037 18.939 1.00 94.88 162 ASP A C 1
ATOM 1364 O O . ASP A 1 162 ? 8.295 2.938 19.774 1.00 94.88 162 ASP A O 1
ATOM 1368 N N . THR A 1 163 ? 8.979 2.998 17.627 1.00 93.75 163 THR A N 1
ATOM 1369 C CA . THR A 1 163 ? 7.655 2.839 17.015 1.00 93.75 163 THR A CA 1
ATOM 1370 C C . THR A 1 163 ? 6.998 1.512 17.383 1.00 93.75 163 THR A C 1
ATOM 1372 O O . THR A 1 163 ? 5.774 1.426 17.412 1.00 93.75 163 THR A O 1
ATOM 1375 N N . SER A 1 164 ? 7.761 0.492 17.798 1.00 91.75 164 SER A N 1
ATOM 13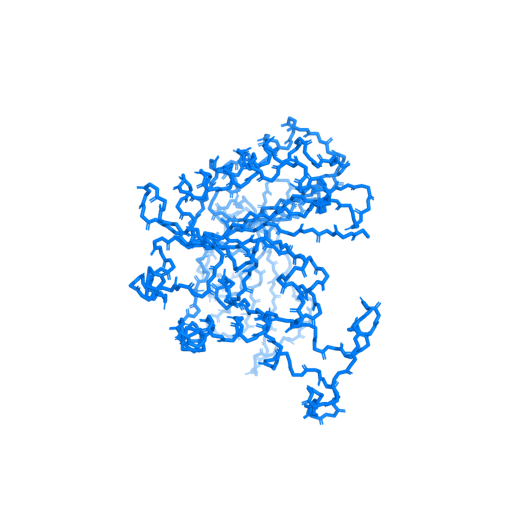76 C CA . SER A 1 164 ? 7.195 -0.791 18.239 1.00 91.75 164 SER A CA 1
ATOM 1377 C C . SER A 1 164 ? 6.333 -0.679 19.502 1.00 91.75 164 SER A C 1
ATOM 1379 O O . SER A 1 164 ? 5.557 -1.587 19.795 1.00 91.75 164 SER A O 1
ATOM 1381 N N . LYS A 1 165 ? 6.434 0.438 20.237 1.00 92.81 165 LYS A N 1
ATOM 1382 C CA . LYS A 1 165 ? 5.588 0.777 21.393 1.00 92.81 165 LYS A CA 1
ATOM 1383 C C . LYS A 1 165 ? 4.327 1.558 21.021 1.00 92.81 165 LYS A C 1
ATOM 1385 O O . LYS A 1 165 ? 3.508 1.831 21.900 1.00 92.81 165 LYS A O 1
ATOM 1390 N N . ASN A 1 166 ? 4.169 1.942 19.759 1.00 94.50 166 ASN A N 1
ATOM 1391 C CA . ASN A 1 166 ? 3.000 2.665 19.280 1.00 94.50 166 ASN A CA 1
ATOM 1392 C C . ASN A 1 166 ? 1.895 1.654 18.908 1.00 94.50 166 ASN A C 1
ATOM 1394 O O . ASN A 1 166 ? 2.165 0.680 18.216 1.00 94.50 166 ASN A O 1
ATOM 1398 N N . PRO A 1 167 ? 0.650 1.800 19.367 1.00 93.62 167 PRO A N 1
ATOM 1399 C CA . PRO A 1 167 ? -0.385 0.777 19.181 1.00 93.62 167 PRO A CA 1
ATOM 1400 C C . PRO A 1 167 ? -0.824 0.603 17.713 1.00 93.62 167 PRO A C 1
ATOM 1402 O O . PRO A 1 167 ? -1.231 -0.491 17.306 1.00 93.62 167 PRO A O 1
ATOM 1405 N N . GLY A 1 168 ? -0.700 1.649 16.899 1.00 93.81 168 GLY A N 1
ATOM 1406 C CA . GLY A 1 168 ? -1.004 1.697 15.471 1.00 93.81 168 GLY A CA 1
ATOM 1407 C C . GLY A 1 168 ? 0.203 1.517 14.545 1.00 93.81 168 GLY A C 1
ATOM 1408 O O . GLY A 1 168 ? 0.030 1.641 13.340 1.00 93.81 168 GLY A O 1
ATOM 1409 N N . HIS A 1 169 ? 1.408 1.190 15.037 1.00 94.81 169 HIS A N 1
ATOM 1410 C CA . HIS A 1 169 ? 2.573 1.018 14.151 1.00 94.81 169 HIS A CA 1
ATOM 1411 C C . HIS A 1 169 ? 2.380 -0.107 13.125 1.00 94.81 169 HIS A C 1
ATOM 1413 O O . HIS A 1 169 ? 1.929 -1.209 13.430 1.00 94.81 169 HIS A O 1
ATOM 1419 N N . THR A 1 170 ? 2.782 0.109 11.892 1.00 94.25 170 THR A N 1
ATOM 1420 C CA . THR A 1 170 ? 2.639 -0.857 10.804 1.00 94.25 170 THR A CA 1
ATOM 1421 C C . THR A 1 170 ? 3.999 -1.139 10.198 1.00 94.25 170 THR A C 1
ATOM 1423 O O . THR A 1 170 ? 4.860 -0.267 10.166 1.00 94.25 170 THR A O 1
ATOM 1426 N N . LYS A 1 171 ? 4.203 -2.340 9.666 1.00 91.69 171 LYS A N 1
ATOM 1427 C CA . LYS A 1 171 ? 5.432 -2.688 8.952 1.00 91.69 171 LYS A CA 1
ATOM 1428 C C . LYS A 1 171 ? 5.113 -3.180 7.559 1.00 91.69 171 LYS A C 1
ATOM 1430 O O . LYS A 1 171 ? 4.165 -3.930 7.372 1.00 91.69 171 LYS A O 1
ATOM 1435 N N . MET A 1 172 ? 5.941 -2.800 6.597 1.00 88.62 172 MET A N 1
ATOM 1436 C CA . MET A 1 172 ? 5.956 -3.432 5.284 1.00 88.62 172 MET A CA 1
ATOM 1437 C C . MET A 1 172 ? 7.019 -4.531 5.300 1.00 88.62 172 MET A C 1
ATOM 1439 O O . MET A 1 172 ? 8.199 -4.228 5.464 1.00 88.62 172 MET A O 1
ATOM 1443 N N . ILE A 1 173 ? 6.619 -5.797 5.165 1.00 86.75 173 ILE A N 1
ATOM 1444 C CA . ILE A 1 173 ? 7.542 -6.945 5.165 1.00 86.75 173 ILE A CA 1
ATOM 1445 C C . ILE A 1 173 ? 7.207 -7.821 3.959 1.00 86.75 173 ILE A C 1
ATOM 1447 O O . ILE A 1 173 ? 6.062 -8.238 3.805 1.00 86.75 173 ILE A O 1
ATOM 1451 N N . ASN A 1 174 ? 8.182 -8.062 3.078 1.00 77.81 174 ASN A N 1
ATOM 1452 C CA . ASN A 1 174 ? 8.003 -8.781 1.805 1.00 77.81 174 ASN A CA 1
ATOM 1453 C C . ASN A 1 174 ? 6.794 -8.295 0.984 1.00 77.81 174 ASN A C 1
ATOM 1455 O O . ASN A 1 174 ? 6.000 -9.080 0.468 1.00 77.81 174 ASN A O 1
ATOM 1459 N N . GLY A 1 175 ? 6.631 -6.970 0.900 1.00 78.00 175 GLY A N 1
ATOM 1460 C CA . GLY A 1 175 ? 5.543 -6.340 0.149 1.00 78.00 175 GLY A CA 1
ATOM 1461 C C . GLY A 1 175 ? 4.154 -6.479 0.782 1.00 78.00 175 GLY A C 1
ATOM 1462 O O . GLY A 1 175 ? 3.171 -6.126 0.134 1.00 78.00 175 GLY A O 1
ATOM 1463 N N . LEU A 1 176 ? 4.057 -6.969 2.025 1.00 84.81 176 LEU A N 1
ATOM 1464 C CA . LEU A 1 176 ? 2.804 -7.074 2.768 1.00 84.81 176 LEU A CA 1
ATOM 1465 C C . LEU A 1 176 ? 2.752 -6.086 3.948 1.00 84.81 176 LEU A C 1
ATOM 1467 O O . LEU A 1 176 ? 3.681 -6.054 4.763 1.00 84.81 176 LEU A O 1
ATOM 1471 N N . PRO A 1 177 ? 1.664 -5.306 4.076 1.00 91.06 177 PRO A N 1
ATOM 1472 C CA . PRO A 1 177 ? 1.434 -4.430 5.219 1.00 91.06 177 PRO A CA 1
ATOM 1473 C C . PRO A 1 177 ? 0.947 -5.225 6.440 1.00 91.06 177 PRO A C 1
ATOM 1475 O O . PRO A 1 177 ? -0.145 -5.787 6.430 1.00 91.06 177 PRO A O 1
ATOM 1478 N N . ILE A 1 178 ? 1.735 -5.248 7.516 1.00 93.19 178 ILE A N 1
ATOM 1479 C CA . ILE A 1 178 ? 1.406 -5.898 8.789 1.00 93.19 178 ILE A CA 1
ATOM 1480 C C . ILE A 1 178 ? 1.094 -4.833 9.838 1.00 93.19 178 ILE A C 1
ATOM 1482 O O . ILE A 1 178 ? 1.954 -4.026 10.193 1.00 93.19 178 ILE A O 1
ATOM 1486 N N . GLY A 1 179 ? -0.123 -4.848 10.374 1.00 94.38 179 GLY A N 1
ATOM 1487 C CA . GLY A 1 179 ? -0.526 -3.946 11.447 1.00 94.38 179 GLY A CA 1
ATOM 1488 C C . GLY A 1 179 ? -2.025 -3.981 11.713 1.00 94.38 179 GLY A C 1
ATOM 1489 O O . GLY A 1 179 ? -2.713 -4.931 11.336 1.00 94.38 179 GLY A O 1
ATOM 1490 N N . VAL A 1 180 ? -2.509 -2.947 12.397 1.00 95.81 180 VAL A N 1
ATOM 1491 C CA . VAL A 1 180 ? -3.927 -2.746 12.710 1.00 95.81 180 VAL A CA 1
ATOM 1492 C C . VAL A 1 180 ? -4.357 -1.447 12.063 1.00 95.81 180 VAL A C 1
ATOM 1494 O O . VAL A 1 180 ? -3.745 -0.423 12.342 1.00 95.81 180 VAL A O 1
ATOM 1497 N N . TYR A 1 181 ? -5.414 -1.503 11.258 1.00 97.19 181 TYR A N 1
ATOM 1498 C CA . TYR A 1 181 ? -5.953 -0.343 10.555 1.00 97.19 181 TYR A CA 1
ATOM 1499 C C . TYR A 1 181 ? -7.398 -0.071 10.962 1.00 97.19 181 TYR A C 1
ATOM 1501 O O . TYR A 1 181 ? -8.078 -0.981 11.446 1.00 97.19 181 TYR A O 1
ATOM 1509 N N . TRP A 1 182 ? -7.907 1.144 10.727 1.00 98.12 182 TRP A N 1
ATOM 1510 C CA . TRP A 1 182 ? -9.310 1.453 11.043 1.00 98.12 182 TRP A CA 1
ATOM 1511 C C . TRP A 1 182 ? -10.279 0.491 10.343 1.00 98.12 182 TRP A C 1
ATOM 1513 O O . TRP A 1 182 ? -11.163 -0.085 10.988 1.00 98.12 182 TRP A O 1
ATOM 1523 N N . LYS A 1 183 ? -10.093 0.289 9.034 1.00 98.44 183 LYS A N 1
ATOM 1524 C CA . LYS A 1 183 ? -10.796 -0.744 8.263 1.00 98.44 183 LYS A CA 1
ATOM 1525 C C . LYS A 1 183 ? -9.803 -1.637 7.560 1.00 98.44 183 LYS A C 1
ATOM 1527 O O . LYS A 1 183 ? -8.825 -1.146 7.005 1.00 98.44 183 LYS A O 1
ATOM 1532 N N . MET A 1 184 ? -10.096 -2.929 7.552 1.00 98.06 184 MET A N 1
ATOM 1533 C CA . MET A 1 184 ? -9.276 -3.957 6.931 1.00 98.06 184 MET A CA 1
ATOM 1534 C C . MET A 1 184 ? -10.146 -4.894 6.101 1.00 98.06 184 MET A C 1
ATOM 1536 O O . MET A 1 184 ? -11.220 -5.306 6.535 1.00 98.06 184 MET A O 1
ATOM 1540 N N . TRP A 1 185 ? -9.646 -5.270 4.933 1.00 97.94 185 TRP A N 1
ATOM 1541 C CA . TRP A 1 185 ? -10.149 -6.359 4.110 1.00 97.94 185 TRP A CA 1
ATOM 1542 C C . TRP A 1 185 ? -9.073 -7.435 4.068 1.00 97.94 185 TRP A C 1
ATOM 1544 O O . TRP A 1 185 ? -7.939 -7.151 3.699 1.00 97.94 185 TRP A O 1
ATOM 1554 N N . ILE A 1 186 ? -9.404 -8.652 4.488 1.00 95.88 186 ILE A N 1
ATOM 1555 C CA . ILE A 1 186 ? -8.468 -9.768 4.604 1.00 95.88 186 ILE A CA 1
ATOM 1556 C C . ILE A 1 186 ? -8.896 -10.867 3.641 1.00 95.88 186 ILE A C 1
ATOM 1558 O O . ILE A 1 186 ? -9.960 -11.469 3.812 1.00 95.88 186 ILE A O 1
ATOM 1562 N N . GLY A 1 187 ? -8.060 -11.112 2.640 1.00 91.75 187 GLY A N 1
ATOM 1563 C CA . GLY A 1 187 ? -8.282 -12.065 1.566 1.00 91.75 187 GLY A CA 1
ATOM 1564 C C . GLY A 1 187 ? -7.698 -13.439 1.860 1.00 91.75 187 GLY A C 1
ATOM 1565 O O . GLY A 1 187 ? -6.962 -13.652 2.826 1.00 91.75 187 GLY A O 1
ATOM 1566 N N . HIS A 1 188 ? -8.024 -14.386 0.984 1.00 86.38 188 HIS A N 1
ATOM 1567 C CA . HIS A 1 188 ? -7.686 -15.803 1.151 1.00 86.38 188 HIS A CA 1
ATOM 1568 C C . HIS A 1 188 ? -6.191 -16.069 1.262 1.00 86.38 188 HIS A C 1
ATOM 1570 O O . HIS A 1 188 ? -5.759 -16.853 2.106 1.00 86.38 188 HIS A O 1
ATOM 1576 N N . ASP A 1 189 ? -5.391 -15.409 0.429 1.00 82.19 189 ASP A N 1
ATOM 1577 C CA . ASP A 1 189 ? -3.943 -15.613 0.411 1.00 82.19 189 ASP A CA 1
ATOM 1578 C C . ASP A 1 189 ? -3.277 -15.050 1.683 1.00 82.19 189 ASP A C 1
ATOM 1580 O O . ASP A 1 189 ? -2.276 -15.598 2.147 1.00 82.19 189 ASP A O 1
ATOM 1584 N N . TYR A 1 190 ? -3.898 -14.072 2.349 1.00 84.38 190 TYR A N 1
ATOM 1585 C CA . TYR A 1 190 ? -3.433 -13.550 3.635 1.00 84.38 190 TYR A CA 1
ATOM 1586 C C . TYR A 1 190 ? -3.706 -14.508 4.810 1.00 84.38 190 TYR A C 1
ATOM 1588 O O . TYR A 1 190 ? -3.020 -14.457 5.836 1.00 84.38 190 TYR A O 1
ATOM 1596 N N . TYR A 1 191 ? -4.634 -15.465 4.655 1.00 81.69 191 TYR A N 1
ATOM 1597 C CA . TYR A 1 191 ? -4.866 -16.530 5.644 1.00 81.69 191 TYR A CA 1
ATOM 1598 C C . TYR A 1 191 ? -3.735 -17.563 5.726 1.00 81.69 191 TYR A C 1
ATOM 1600 O O . TYR A 1 191 ? -3.720 -18.402 6.627 1.00 81.69 191 TYR A O 1
ATOM 1608 N N . ARG A 1 192 ? -2.749 -17.497 4.822 1.00 82.69 192 ARG A N 1
ATOM 1609 C CA . ARG A 1 192 ? -1.485 -18.234 4.976 1.00 82.69 192 ARG A CA 1
ATOM 1610 C C . ARG A 1 192 ? -0.699 -17.758 6.199 1.00 82.69 192 ARG A C 1
ATOM 1612 O O . ARG A 1 192 ? 0.060 -18.536 6.771 1.00 82.69 192 ARG A O 1
ATOM 1619 N N . TYR A 1 193 ? -0.896 -16.499 6.585 1.00 85.19 193 TYR A N 1
ATOM 1620 C CA . TYR A 1 193 ? -0.203 -15.853 7.694 1.00 85.19 193 TYR A CA 1
ATOM 1621 C C . TYR A 1 193 ? -1.116 -15.683 8.909 1.00 85.19 193 TYR A C 1
ATOM 1623 O O . TYR A 1 193 ? -0.698 -15.941 10.036 1.00 85.19 193 TYR A O 1
ATOM 1631 N N . LEU A 1 194 ? -2.378 -15.298 8.691 1.00 84.75 194 LEU A N 1
ATOM 1632 C CA . LEU A 1 194 ? -3.360 -15.119 9.759 1.00 84.75 194 LEU A CA 1
ATOM 1633 C C . LEU A 1 194 ? -4.354 -16.274 9.853 1.00 84.75 194 LEU A C 1
ATOM 1635 O O . LEU A 1 194 ? -4.921 -16.731 8.867 1.00 84.75 194 LEU A O 1
ATOM 1639 N N . SER A 1 195 ? -4.656 -16.704 11.078 1.00 86.06 195 SER A N 1
ATOM 1640 C CA . SER A 1 195 ? -5.673 -17.733 11.293 1.00 86.06 195 SER A CA 1
ATOM 1641 C C . SER A 1 195 ? -7.071 -17.201 10.972 1.00 86.06 195 SER A C 1
ATOM 1643 O O . SER A 1 195 ? -7.621 -16.391 11.719 1.00 86.06 195 SER A O 1
ATOM 1645 N N . GLN A 1 196 ? -7.690 -17.746 9.921 1.00 86.44 196 GLN A N 1
ATOM 1646 C CA . GLN A 1 196 ? -9.077 -17.439 9.556 1.00 86.44 196 GLN A CA 1
ATOM 1647 C C . GLN A 1 196 ? -10.047 -17.664 10.727 1.00 86.44 196 GLN A C 1
ATOM 1649 O O . GLN A 1 196 ? -10.932 -16.846 10.961 1.00 86.44 196 GLN A O 1
ATOM 1654 N N . ARG A 1 197 ? -9.837 -18.731 11.516 1.00 87.25 197 ARG A N 1
ATOM 1655 C CA . ARG A 1 197 ? -10.640 -19.023 12.712 1.00 87.25 197 ARG A CA 1
ATOM 1656 C C . ARG A 1 197 ? -10.536 -17.901 13.743 1.00 87.25 197 ARG A C 1
ATOM 1658 O O . ARG A 1 197 ? -11.560 -17.397 14.188 1.00 87.25 197 ARG A O 1
ATOM 1665 N N . LYS A 1 198 ? -9.317 -17.472 14.086 1.00 92.56 198 LYS A N 1
ATOM 1666 C CA . LYS A 1 198 ? -9.115 -16.377 15.046 1.00 92.56 198 LYS A CA 1
ATOM 1667 C C . LYS A 1 198 ? -9.749 -15.079 14.558 1.00 92.56 198 LYS A C 1
ATOM 1669 O O . LYS A 1 198 ? -10.414 -14.416 15.341 1.00 92.56 198 LYS A O 1
ATOM 1674 N N . LEU A 1 199 ? -9.590 -14.756 13.274 1.00 91.50 199 LEU A N 1
ATOM 1675 C CA . LEU A 1 199 ? -10.228 -13.590 12.667 1.00 91.50 199 LEU A CA 1
ATOM 1676 C C . LEU A 1 199 ? -11.757 -13.679 12.733 1.00 91.50 199 LEU A C 1
ATOM 1678 O O . LEU A 1 199 ? -12.400 -12.683 13.033 1.00 91.50 199 LEU A O 1
ATOM 1682 N N . SER A 1 200 ? -12.348 -14.854 12.497 1.00 88.88 200 SER A N 1
ATOM 1683 C CA . SER A 1 200 ? -13.804 -15.046 12.594 1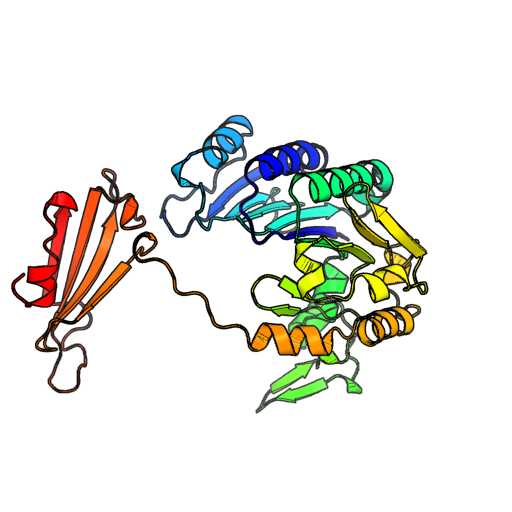.00 88.88 200 SER A CA 1
ATOM 1684 C C . SER A 1 200 ? -14.341 -14.986 14.028 1.00 88.88 200 SER A C 1
ATOM 1686 O O . SER A 1 200 ? -15.467 -14.554 14.239 1.00 88.88 200 SER A O 1
ATOM 1688 N N . GLU A 1 201 ? -13.537 -15.409 15.007 1.00 93.62 201 GLU A N 1
ATOM 1689 C CA . GLU A 1 201 ? -13.882 -15.419 16.434 1.00 93.62 201 GLU A CA 1
ATOM 1690 C C . GLU A 1 201 ? -13.585 -14.072 17.122 1.00 93.62 201 GLU A C 1
ATOM 1692 O O . GLU A 1 201 ? -13.948 -13.891 18.282 1.00 93.62 201 GLU A O 1
ATOM 1697 N N . TYR A 1 202 ? -12.913 -13.135 16.443 1.00 97.00 202 TYR A N 1
ATOM 1698 C CA . TYR A 1 202 ? -12.566 -11.833 17.007 1.00 97.00 202 TYR A CA 1
ATOM 1699 C C . TYR A 1 202 ? -13.802 -10.933 17.130 1.00 97.00 202 TYR A C 1
ATOM 1701 O O . TYR A 1 202 ? -14.424 -10.572 16.131 1.00 97.00 202 TYR A O 1
ATOM 1709 N N . ASP A 1 203 ? -14.129 -10.549 18.361 1.00 96.94 203 ASP A N 1
ATOM 1710 C CA . ASP A 1 203 ? -15.345 -9.820 18.731 1.00 96.94 203 ASP A CA 1
ATOM 1711 C C . ASP A 1 203 ? -15.082 -8.414 19.294 1.00 96.94 203 ASP A C 1
ATOM 1713 O O . ASP A 1 203 ? -16.011 -7.623 19.438 1.00 96.94 203 ASP A O 1
ATOM 1717 N N . ASN A 1 204 ? -13.824 -8.066 19.573 1.00 97.81 204 ASN A N 1
ATOM 1718 C CA . ASN A 1 204 ? -13.436 -6.761 20.108 1.00 97.81 204 ASN A CA 1
ATOM 1719 C C . ASN A 1 204 ? -13.255 -5.711 18.993 1.00 97.81 204 ASN A C 1
ATOM 1721 O O . ASN A 1 204 ? -12.198 -5.107 18.843 1.00 97.81 204 ASN A O 1
ATOM 1725 N N . CYS A 1 205 ? -14.284 -5.530 18.168 1.00 98.06 205 CYS A N 1
ATOM 1726 C CA . CYS A 1 205 ? -14.331 -4.548 17.083 1.00 98.06 205 CYS A CA 1
ATOM 1727 C C . CYS A 1 205 ? -15.768 -4.075 16.840 1.00 98.06 205 CYS A C 1
ATOM 1729 O O . CYS A 1 205 ? -16.721 -4.629 17.386 1.00 98.06 205 CYS A O 1
ATOM 1731 N N . TYR A 1 206 ? -15.927 -3.043 16.013 1.00 98.44 206 TYR A N 1
ATOM 1732 C CA . TYR A 1 206 ? -17.241 -2.528 15.637 1.00 98.44 206 TYR A CA 1
ATOM 1733 C C . TYR A 1 206 ? -17.978 -3.452 14.658 1.00 98.44 206 TYR A C 1
ATOM 1735 O O . TYR A 1 206 ? -19.168 -3.713 14.823 1.00 98.44 206 TYR A O 1
ATOM 1743 N N . GLU A 1 207 ? -17.278 -3.957 13.641 1.00 98.12 207 GLU A N 1
ATOM 1744 C CA . GLU A 1 207 ? -17.860 -4.808 12.602 1.00 98.12 207 GLU A CA 1
ATOM 1745 C C . GLU A 1 207 ? -16.856 -5.882 12.176 1.00 98.12 207 GLU A C 1
ATOM 1747 O O . GLU A 1 207 ? -15.693 -5.586 11.907 1.00 98.12 207 GLU A O 1
ATOM 1752 N N . ASN A 1 208 ? -17.321 -7.127 12.074 1.00 98.19 208 ASN A N 1
ATOM 1753 C CA . ASN A 1 208 ? -16.551 -8.251 11.555 1.00 98.19 208 ASN A CA 1
ATOM 1754 C C . ASN A 1 208 ? -17.459 -9.105 10.666 1.00 98.19 208 ASN A C 1
ATOM 1756 O O . ASN A 1 208 ? -18.299 -9.858 11.160 1.00 98.19 208 ASN A O 1
ATOM 1760 N N . ILE A 1 209 ? -17.324 -8.946 9.350 1.00 97.25 209 ILE A N 1
ATOM 1761 C CA . ILE A 1 209 ? -18.219 -9.544 8.356 1.00 97.25 209 ILE A CA 1
ATOM 1762 C C . ILE A 1 209 ? -17.418 -10.416 7.396 1.00 97.25 209 ILE A C 1
ATOM 1764 O O . ILE A 1 209 ? -16.396 -10.000 6.854 1.00 97.25 209 ILE A O 1
ATOM 1768 N N . GLU A 1 210 ? -17.918 -11.624 7.160 1.00 96.38 210 GLU A N 1
ATOM 1769 C CA . GLU A 1 210 ? -17.472 -12.474 6.059 1.00 96.38 210 GLU A CA 1
ATOM 1770 C C . GLU A 1 210 ? -18.171 -12.047 4.764 1.00 96.38 210 GLU A C 1
ATOM 1772 O O . GLU A 1 210 ? -19.394 -11.904 4.729 1.00 96.38 210 GLU A O 1
ATOM 1777 N N . LEU A 1 211 ? -17.380 -11.791 3.726 1.00 95.94 211 LEU A N 1
ATOM 1778 C CA . LEU A 1 211 ? -17.842 -11.408 2.397 1.00 95.94 211 LEU A CA 1
ATOM 1779 C C . LEU A 1 211 ? -18.251 -12.650 1.588 1.00 95.94 211 LEU A C 1
ATOM 1781 O O . LEU A 1 211 ? -18.015 -13.784 2.002 1.00 95.94 211 LEU A O 1
ATOM 1785 N N . GLU A 1 212 ? -18.884 -12.448 0.431 1.00 93.88 212 GLU A N 1
ATOM 1786 C CA . GLU A 1 212 ? -19.484 -13.537 -0.357 1.00 93.88 212 GLU A CA 1
ATOM 1787 C C . GLU A 1 212 ? -18.464 -14.588 -0.811 1.00 93.88 212 GLU A C 1
ATOM 1789 O O . GLU A 1 212 ? -18.786 -15.774 -0.890 1.00 93.88 212 GLU A O 1
ATOM 1794 N N . ASP A 1 213 ? -17.233 -14.166 -1.099 1.00 89.25 213 ASP A N 1
ATOM 1795 C CA . ASP A 1 213 ? -16.149 -15.057 -1.504 1.00 89.25 213 ASP A CA 1
ATOM 1796 C C . ASP A 1 213 ? -15.436 -15.746 -0.325 1.00 89.25 213 ASP A C 1
ATOM 1798 O O . ASP A 1 213 ? -14.532 -16.544 -0.563 1.00 89.25 213 ASP A O 1
ATOM 1802 N N . GLY A 1 214 ? -15.817 -15.465 0.927 1.00 88.44 214 GLY A N 1
ATOM 1803 C CA . GLY A 1 214 ? -15.189 -15.985 2.148 1.00 88.44 214 GLY A CA 1
ATOM 1804 C C . GLY A 1 214 ? -14.011 -15.155 2.675 1.00 88.44 214 GLY A C 1
ATOM 1805 O O . GLY A 1 214 ? -13.426 -15.513 3.701 1.00 88.44 214 GLY A O 1
ATOM 1806 N N . SER A 1 215 ? -13.660 -14.052 2.002 1.00 94.69 215 SER A N 1
ATOM 1807 C CA . SER A 1 215 ? -12.791 -13.015 2.568 1.00 94.69 215 SER A CA 1
ATOM 1808 C C . SER A 1 215 ? -13.509 -12.257 3.692 1.00 94.69 215 SER A C 1
ATOM 1810 O O . SER A 1 215 ? -14.687 -12.488 3.969 1.00 94.69 215 SER A O 1
ATOM 1812 N N . ARG A 1 216 ? -12.812 -11.366 4.401 1.00 96.00 216 ARG A N 1
ATOM 1813 C CA . ARG A 1 216 ? -13.353 -10.733 5.613 1.00 96.00 216 ARG A CA 1
ATOM 1814 C C . ARG A 1 216 ? -13.129 -9.235 5.626 1.00 96.00 216 ARG A C 1
ATOM 1816 O O . ARG A 1 216 ? -12.019 -8.786 5.378 1.00 96.00 216 ARG A O 1
ATOM 1823 N N . LYS A 1 217 ? -14.156 -8.477 5.996 1.00 98.12 217 LYS A N 1
ATOM 1824 C CA . LYS A 1 217 ? -14.060 -7.056 6.327 1.00 98.12 217 LYS A CA 1
ATOM 1825 C C . LYS A 1 217 ? -14.109 -6.895 7.844 1.00 98.12 217 LYS A C 1
ATOM 1827 O O . LYS A 1 217 ? -15.024 -7.404 8.489 1.00 98.12 217 LYS A O 1
ATOM 1832 N N . ILE A 1 218 ? -13.142 -6.176 8.402 1.00 98.31 218 ILE A N 1
ATOM 1833 C CA . ILE A 1 218 ? -13.083 -5.816 9.820 1.00 98.31 218 ILE A CA 1
ATOM 1834 C C . ILE A 1 218 ? -13.047 -4.294 9.928 1.00 98.31 218 ILE A C 1
ATOM 1836 O O . ILE A 1 218 ? -12.258 -3.637 9.251 1.00 98.31 218 ILE A O 1
ATOM 1840 N N . VAL A 1 219 ? -13.895 -3.730 10.782 1.00 98.38 219 VAL A N 1
ATOM 1841 C CA . VAL A 1 219 ? -13.904 -2.309 11.140 1.00 98.38 219 VAL A CA 1
ATOM 1842 C C . VAL A 1 219 ? -13.668 -2.214 12.639 1.00 98.38 219 VAL A C 1
ATOM 1844 O O . VAL A 1 219 ? -14.478 -2.699 13.427 1.00 98.38 219 VAL A O 1
ATOM 1847 N N . MET A 1 220 ? -12.557 -1.599 13.038 1.00 98.38 220 MET A N 1
ATOM 1848 C CA . MET A 1 220 ? -12.134 -1.574 14.441 1.00 98.38 220 MET A CA 1
ATOM 1849 C C . MET A 1 220 ? -13.067 -0.716 15.304 1.00 98.38 220 MET A C 1
ATOM 1851 O O . MET A 1 220 ? -13.493 -1.152 16.369 1.00 98.38 220 MET A O 1
ATOM 1855 N N . THR A 1 221 ? -13.453 0.466 14.821 1.00 98.31 221 THR A N 1
ATOM 1856 C CA . THR A 1 221 ? -14.293 1.442 15.542 1.00 98.31 221 THR A CA 1
ATOM 1857 C C . THR A 1 221 ? -15.350 2.050 14.621 1.00 98.31 221 THR A C 1
ATOM 1859 O O . THR A 1 221 ? -15.187 2.062 13.400 1.00 98.31 221 THR A O 1
ATOM 1862 N N . GLU A 1 222 ? -16.424 2.613 15.179 1.00 96.88 222 GLU A N 1
ATOM 1863 C CA . GLU A 1 222 ? -17.510 3.211 14.387 1.00 96.88 222 GLU A CA 1
ATOM 1864 C C . GLU A 1 222 ? -17.014 4.382 13.521 1.00 96.88 222 GLU A C 1
ATOM 1866 O O . GLU A 1 222 ? -17.394 4.533 12.348 1.00 96.88 222 GLU A O 1
ATOM 1871 N N . THR A 1 223 ? -16.113 5.187 14.091 1.00 96.31 223 THR A N 1
ATOM 1872 C CA . THR A 1 223 ? -15.529 6.360 13.435 1.00 96.31 223 THR A CA 1
ATOM 1873 C C . THR A 1 223 ? -14.003 6.311 13.394 1.00 96.31 223 THR A C 1
ATOM 1875 O O . THR A 1 223 ? -13.354 5.765 14.286 1.00 96.31 223 THR A O 1
ATOM 1878 N N . LEU A 1 224 ? -13.420 6.956 12.378 1.00 96.00 224 LEU A N 1
ATOM 1879 C CA . LEU A 1 224 ? -11.969 7.130 12.269 1.00 96.00 224 LEU A CA 1
ATOM 1880 C C . LEU A 1 224 ? -11.394 7.937 13.440 1.00 96.00 224 LEU A C 1
ATOM 1882 O O . LEU A 1 224 ? -10.301 7.643 13.906 1.00 96.00 224 LEU A O 1
ATOM 1886 N N . ASP A 1 225 ? -12.125 8.940 13.940 1.00 95.62 225 ASP A N 1
ATOM 1887 C CA . ASP A 1 225 ? -11.651 9.765 15.061 1.00 95.62 225 ASP A CA 1
ATOM 1888 C C . ASP A 1 225 ? -11.543 8.967 16.370 1.00 95.62 225 ASP A C 1
ATOM 1890 O O . ASP A 1 225 ? -10.657 9.232 17.179 1.00 95.62 225 ASP A O 1
ATOM 1894 N N . GLU A 1 226 ? -12.403 7.967 16.578 1.00 97.00 226 GLU A N 1
ATOM 1895 C CA . GLU A 1 226 ? -12.263 7.029 17.697 1.00 97.00 226 GLU A CA 1
ATOM 1896 C C . GLU A 1 226 ? -11.053 6.113 17.521 1.00 97.00 226 GLU A C 1
ATOM 1898 O O . GLU A 1 226 ? -10.330 5.869 18.492 1.00 97.00 226 GLU A O 1
ATOM 1903 N N . PHE A 1 227 ? -10.812 5.635 16.295 1.00 97.19 227 PHE A N 1
ATOM 1904 C CA . PHE A 1 227 ? -9.673 4.774 15.989 1.00 97.19 227 PHE A CA 1
ATOM 1905 C C . PHE A 1 227 ? -8.345 5.466 16.304 1.00 97.19 227 PHE A C 1
ATOM 1907 O O . PHE A 1 227 ? -7.522 4.908 17.017 1.00 97.19 227 PHE A O 1
ATOM 1914 N N . ILE A 1 228 ? -8.155 6.707 15.853 1.00 95.56 228 ILE A N 1
ATOM 1915 C CA . ILE A 1 228 ? -6.899 7.452 16.065 1.00 95.56 228 ILE A CA 1
ATOM 1916 C C . ILE A 1 228 ? -6.742 7.993 17.497 1.00 95.56 228 ILE A C 1
ATOM 1918 O O . ILE A 1 228 ? -5.767 8.676 17.799 1.00 95.56 228 ILE A O 1
ATOM 1922 N N . SER A 1 229 ? -7.715 7.752 18.379 1.00 95.38 229 SER A N 1
ATOM 1923 C CA . SER A 1 229 ? -7.659 8.209 19.766 1.00 95.38 229 SER A CA 1
ATOM 1924 C C . SER A 1 229 ? -6.984 7.187 20.681 1.00 95.38 229 SER A C 1
ATOM 1926 O O . SER A 1 229 ? -7.162 5.981 20.516 1.00 95.38 229 SER A O 1
ATOM 1928 N N . GLU A 1 230 ? -6.317 7.676 21.730 1.00 93.38 230 GLU A N 1
ATOM 1929 C CA . GLU A 1 230 ? -5.690 6.833 22.764 1.00 93.38 230 GLU A CA 1
ATOM 1930 C C . GLU A 1 230 ? -6.699 5.915 23.485 1.00 93.38 230 GLU A C 1
ATOM 1932 O O . GLU A 1 230 ? -6.346 4.875 24.034 1.00 93.38 230 GLU A O 1
ATOM 1937 N N . LYS A 1 231 ? -7.997 6.260 23.463 1.00 94.81 231 LYS A N 1
ATOM 1938 C CA . LYS A 1 231 ? -9.062 5.473 24.114 1.00 94.81 231 LYS A CA 1
ATOM 1939 C C . LYS A 1 231 ? -9.219 4.069 23.532 1.00 94.81 231 LYS A C 1
ATOM 1941 O O . LYS A 1 231 ? -9.864 3.233 24.158 1.00 94.81 231 LYS A O 1
ATOM 1946 N N . THR A 1 232 ? -8.702 3.835 22.331 1.00 96.19 232 THR A N 1
ATOM 1947 C CA . THR A 1 232 ? -8.813 2.558 21.622 1.00 96.19 232 THR A CA 1
ATOM 1948 C C . THR A 1 232 ? -7.464 1.855 21.495 1.00 96.19 232 THR A C 1
ATOM 1950 O O . THR A 1 232 ? -7.356 0.869 20.774 1.00 96.19 232 THR A O 1
ATOM 1953 N N . ASP A 1 233 ? -6.429 2.311 22.203 1.00 96.00 233 ASP A N 1
ATOM 1954 C CA . ASP A 1 233 ? -5.096 1.699 22.146 1.00 96.00 233 ASP A CA 1
ATOM 1955 C C . ASP A 1 233 ? -5.094 0.259 22.670 1.00 96.00 233 ASP A C 1
ATOM 1957 O O . ASP A 1 233 ? -4.521 -0.620 22.027 1.00 96.00 233 ASP A O 1
ATOM 1961 N N . ASP A 1 234 ? -5.821 -0.014 23.758 1.00 97.62 234 ASP A N 1
ATOM 1962 C CA . ASP A 1 234 ? -5.997 -1.375 24.289 1.00 97.62 234 ASP A CA 1
ATOM 1963 C C . ASP A 1 234 ? -6.641 -2.314 23.256 1.00 97.62 234 ASP A C 1
ATOM 1965 O O . ASP A 1 234 ? -6.286 -3.486 23.162 1.00 97.62 234 ASP A O 1
ATOM 1969 N N . MET A 1 235 ? -7.563 -1.800 22.434 1.00 97.62 235 MET A N 1
ATOM 1970 C CA . MET A 1 235 ? -8.204 -2.568 21.362 1.00 97.62 235 MET A CA 1
ATOM 1971 C C . MET A 1 235 ? -7.215 -2.897 20.236 1.00 97.62 235 MET A C 1
ATOM 1973 O O . MET A 1 235 ? -7.202 -4.025 19.740 1.00 97.62 235 MET A O 1
ATOM 1977 N N . LYS A 1 236 ? -6.358 -1.941 19.851 1.00 97.62 236 LYS A N 1
ATOM 1978 C CA . LYS A 1 236 ? -5.306 -2.165 18.848 1.00 97.62 236 LYS A CA 1
ATOM 1979 C C . LYS A 1 236 ? -4.309 -3.220 19.342 1.00 97.62 236 LYS A C 1
ATOM 1981 O O . LYS A 1 236 ? -3.982 -4.144 18.599 1.00 97.62 236 LYS A O 1
ATOM 1986 N N . TRP A 1 237 ? -3.881 -3.137 20.605 1.00 97.88 237 TRP A N 1
ATOM 1987 C CA . TRP A 1 237 ? -3.018 -4.151 21.220 1.00 97.88 237 TRP A CA 1
ATOM 1988 C C . TRP A 1 237 ? -3.688 -5.526 21.306 1.00 97.88 237 TRP A C 1
ATOM 1990 O O . TRP A 1 237 ? -3.074 -6.516 20.909 1.00 97.88 237 TRP A O 1
ATOM 2000 N N . ASP A 1 238 ? -4.956 -5.599 21.717 1.00 98.19 238 ASP A N 1
ATOM 2001 C CA . ASP A 1 238 ? -5.716 -6.856 21.766 1.00 98.19 238 ASP A CA 1
ATOM 2002 C C . ASP A 1 238 ? -5.803 -7.532 20.388 1.00 98.19 238 ASP A C 1
ATOM 2004 O O . ASP A 1 238 ? -5.602 -8.745 20.283 1.00 98.19 238 ASP A O 1
ATOM 2008 N N . PHE A 1 239 ? -6.035 -6.766 19.312 1.00 97.69 239 PHE A N 1
ATOM 2009 C CA . PHE A 1 239 ? -5.999 -7.311 17.951 1.00 97.69 239 PHE A CA 1
ATOM 2010 C C . PHE A 1 239 ? -4.623 -7.902 17.628 1.00 97.69 239 PHE A C 1
ATOM 2012 O O . PHE A 1 239 ? -4.536 -9.052 17.188 1.00 97.69 239 PHE A O 1
ATOM 2019 N N . ARG A 1 240 ? -3.541 -7.148 17.880 1.00 96.56 240 ARG A N 1
ATOM 2020 C CA . ARG A 1 240 ? -2.165 -7.600 17.613 1.00 96.56 240 ARG A CA 1
ATOM 2021 C C . ARG A 1 240 ? -1.838 -8.903 18.325 1.00 96.56 240 ARG A C 1
ATOM 2023 O O . ARG A 1 240 ? -1.264 -9.809 17.719 1.00 96.56 240 ARG A O 1
ATOM 2030 N N . GLU A 1 241 ? -2.195 -8.988 19.602 1.00 96.75 241 GLU A N 1
ATOM 2031 C CA . GLU A 1 241 ? -1.930 -10.150 20.443 1.00 96.75 241 GLU A CA 1
ATOM 2032 C C . GLU A 1 241 ? -2.746 -11.362 19.996 1.00 96.75 241 GLU A C 1
ATOM 2034 O O . GLU A 1 241 ? -2.180 -12.433 19.758 1.00 96.75 241 GLU A O 1
ATOM 2039 N N . LYS A 1 242 ? -4.064 -11.208 19.814 1.00 96.56 242 LYS A N 1
ATOM 2040 C CA . LYS A 1 242 ? -4.935 -12.322 19.411 1.00 96.56 242 LYS A CA 1
ATOM 2041 C C . LYS A 1 242 ? -4.580 -12.851 18.025 1.00 96.56 242 LYS A C 1
ATOM 2043 O O . LYS A 1 242 ? -4.565 -14.074 17.835 1.00 96.56 242 LYS A O 1
ATOM 2048 N N . MET A 1 243 ? -4.269 -11.956 17.085 1.00 94.56 243 MET A N 1
ATOM 2049 C CA . MET A 1 243 ? -3.849 -12.311 15.725 1.00 94.56 243 MET A CA 1
ATOM 2050 C C . MET A 1 243 ? -2.382 -12.735 15.633 1.00 94.56 243 MET A C 1
ATOM 2052 O O . MET A 1 243 ? -1.960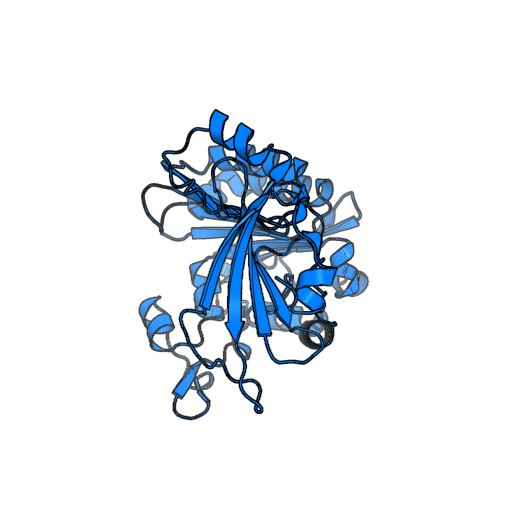 -13.209 14.584 1.00 94.56 243 MET A O 1
ATOM 2056 N N . GLU A 1 244 ? -1.626 -12.635 16.730 1.00 94.62 244 GLU A N 1
ATOM 2057 C CA . GLU A 1 244 ? -0.212 -13.003 16.807 1.00 94.62 244 GLU A CA 1
ATOM 2058 C C . GLU A 1 244 ? 0.647 -12.306 15.738 1.00 94.62 244 GLU A C 1
ATOM 2060 O O . GLU A 1 244 ? 1.546 -12.927 15.168 1.00 94.62 244 GLU A O 1
ATOM 2065 N N . LEU A 1 245 ? 0.407 -11.013 15.475 1.00 94.50 245 LEU A N 1
ATOM 2066 C CA . LEU A 1 245 ? 1.073 -10.296 14.374 1.00 94.50 245 LEU A CA 1
ATOM 2067 C C . LEU A 1 245 ? 2.602 -10.354 14.467 1.00 94.50 245 LEU A C 1
ATOM 2069 O O . LEU A 1 245 ? 3.265 -10.521 13.452 1.00 94.50 245 LEU A O 1
ATOM 2073 N N . LYS A 1 246 ? 3.172 -10.355 15.677 1.00 92.81 246 LYS A N 1
ATOM 2074 C CA . LYS A 1 246 ? 4.619 -10.529 15.869 1.00 92.81 246 LYS A CA 1
ATOM 2075 C C . LYS A 1 246 ? 5.152 -11.847 15.287 1.00 92.81 246 LYS A C 1
ATOM 2077 O O . LYS A 1 246 ? 6.231 -11.865 14.707 1.00 92.81 246 LYS A O 1
ATOM 2082 N N . LYS A 1 247 ? 4.400 -12.949 15.409 1.00 91.62 247 LYS A N 1
ATOM 2083 C CA . LYS A 1 247 ? 4.790 -14.234 14.802 1.00 91.62 247 LYS A CA 1
ATOM 2084 C C . LYS A 1 247 ? 4.722 -14.164 13.281 1.00 91.62 247 LYS A C 1
ATOM 2086 O O . LYS A 1 247 ? 5.562 -14.755 12.616 1.00 91.62 247 LYS A O 1
ATOM 2091 N N . VAL A 1 248 ? 3.744 -13.435 12.740 1.00 91.25 248 VAL A N 1
ATOM 2092 C CA . VAL A 1 248 ? 3.639 -13.191 11.296 1.00 91.25 248 VAL A CA 1
ATOM 2093 C C . VAL A 1 248 ? 4.837 -12.394 10.792 1.00 91.25 248 VAL A C 1
ATOM 2095 O O . VAL A 1 248 ? 5.446 -12.799 9.807 1.00 91.25 248 VAL A O 1
ATOM 2098 N N . GLU A 1 249 ? 5.221 -11.322 11.490 1.00 92.62 249 GLU A N 1
ATOM 2099 C CA . GLU A 1 249 ? 6.423 -10.544 11.164 1.00 92.62 249 GLU A CA 1
ATOM 2100 C C . GLU A 1 249 ? 7.667 -11.443 11.127 1.00 92.62 249 GLU A C 1
ATOM 2102 O O . GLU A 1 249 ? 8.378 -11.474 10.125 1.00 92.62 249 GLU A O 1
ATOM 2107 N N . GLU A 1 250 ? 7.897 -12.235 12.181 1.00 91.25 250 GLU A N 1
ATOM 2108 C CA . GLU A 1 250 ? 9.019 -13.180 12.261 1.00 91.25 250 GLU A CA 1
ATOM 2109 C C . GLU A 1 250 ? 8.995 -14.217 11.126 1.00 91.25 250 GLU A C 1
ATOM 2111 O O . GLU A 1 250 ? 10.041 -14.545 10.570 1.00 91.25 250 GLU A O 1
ATOM 2116 N N . MET A 1 251 ? 7.822 -14.732 10.746 1.00 87.81 251 MET A N 1
ATOM 2117 C CA . MET A 1 251 ? 7.694 -15.663 9.620 1.00 87.81 251 MET A CA 1
ATOM 2118 C C . MET A 1 251 ? 8.068 -15.010 8.288 1.00 87.81 251 MET A C 1
ATOM 2120 O O . MET A 1 251 ? 8.782 -15.624 7.498 1.00 87.81 251 MET A O 1
ATOM 2124 N N . LEU A 1 252 ? 7.608 -13.781 8.043 1.00 86.75 252 LEU A N 1
ATOM 2125 C CA . LEU A 1 252 ? 7.851 -13.066 6.790 1.00 86.75 252 LEU A CA 1
ATOM 2126 C C . LEU A 1 252 ? 9.322 -12.668 6.625 1.00 86.75 252 LEU A C 1
ATOM 2128 O O . LEU A 1 252 ? 9.859 -12.839 5.536 1.00 86.75 252 LEU A O 1
ATOM 2132 N N . TYR A 1 253 ? 10.001 -12.242 7.696 1.00 85.31 253 TYR A N 1
ATOM 2133 C CA . TYR A 1 253 ? 11.443 -11.946 7.658 1.00 85.31 253 TYR A CA 1
ATOM 2134 C C . TYR A 1 253 ? 12.319 -13.154 7.296 1.00 85.31 253 TYR A C 1
ATOM 2136 O O . TYR A 1 253 ? 13.458 -12.977 6.877 1.00 85.31 253 TYR A O 1
ATOM 2144 N N . ASN A 1 254 ? 11.815 -14.375 7.484 1.00 84.75 254 ASN A N 1
ATOM 2145 C CA . ASN A 1 254 ? 12.553 -15.608 7.210 1.00 84.75 254 ASN A CA 1
ATOM 2146 C C . ASN A 1 254 ? 12.229 -16.222 5.839 1.00 84.75 254 ASN A C 1
ATOM 2148 O O . ASN A 1 254 ? 12.731 -17.305 5.524 1.00 84.75 254 ASN A O 1
ATOM 2152 N N . LEU A 1 255 ? 11.375 -15.583 5.035 1.00 79.50 255 LEU A N 1
ATOM 2153 C CA . LEU A 1 255 ? 11.144 -16.020 3.663 1.00 79.50 255 LEU A CA 1
ATOM 2154 C C . LEU A 1 255 ? 12.364 -15.665 2.793 1.00 79.50 255 LEU A C 1
ATOM 2156 O O . LEU A 1 255 ? 12.925 -14.583 2.962 1.00 79.50 255 LEU A O 1
ATOM 2160 N N . PRO A 1 256 ? 12.782 -16.555 1.876 1.00 71.44 256 PRO A N 1
ATOM 2161 C CA . PRO A 1 256 ? 13.872 -16.263 0.951 1.00 71.44 256 PRO A CA 1
ATOM 2162 C C . PRO A 1 256 ? 13.508 -15.083 0.043 1.00 71.44 256 PRO A C 1
ATOM 2164 O O . PRO A 1 256 ? 12.353 -14.955 -0.367 1.00 71.44 256 PRO A O 1
ATOM 2167 N N . GLU A 1 257 ? 14.495 -14.246 -0.277 1.00 64.31 257 GLU A N 1
ATOM 2168 C CA . GLU A 1 257 ? 14.363 -13.249 -1.343 1.00 64.31 257 GLU A CA 1
ATOM 2169 C C . GLU A 1 257 ? 14.150 -13.973 -2.682 1.00 64.31 257 GLU A C 1
ATOM 2171 O O . GLU A 1 257 ? 14.786 -14.996 -2.948 1.00 64.31 257 GLU A O 1
ATOM 2176 N N . GLU A 1 258 ? 13.215 -13.490 -3.502 1.00 58.41 258 GLU A N 1
ATOM 2177 C CA . GLU A 1 258 ? 12.998 -14.039 -4.843 1.00 58.41 258 GLU A CA 1
ATOM 2178 C C . GLU A 1 258 ? 14.064 -13.501 -5.810 1.00 58.41 258 GLU A C 1
ATOM 2180 O O . GLU A 1 258 ? 14.304 -12.294 -5.870 1.00 58.41 258 GLU A O 1
ATOM 2185 N N . ASP A 1 259 ? 14.694 -14.395 -6.579 1.00 51.91 259 ASP A N 1
ATOM 2186 C CA . ASP A 1 259 ? 15.638 -14.023 -7.638 1.00 51.91 259 ASP A CA 1
ATOM 2187 C C . ASP A 1 259 ? 14.918 -13.248 -8.758 1.00 51.91 259 ASP A C 1
ATOM 2189 O O . ASP A 1 259 ? 13.858 -13.663 -9.236 1.00 51.91 259 ASP A O 1
ATOM 2193 N N . ILE A 1 260 ? 15.526 -12.159 -9.238 1.00 55.53 260 ILE A N 1
ATOM 2194 C CA . ILE A 1 260 ? 15.031 -11.416 -10.407 1.00 55.53 260 ILE A CA 1
ATOM 2195 C C . ILE A 1 260 ? 15.246 -12.279 -11.668 1.00 55.53 260 ILE A C 1
ATOM 2197 O O . ILE A 1 260 ? 16.378 -12.700 -11.926 1.00 55.53 260 ILE A O 1
ATOM 2201 N N . PRO A 1 261 ? 14.216 -12.550 -12.492 1.00 58.69 261 PRO A N 1
ATOM 2202 C CA . PRO A 1 261 ? 14.395 -13.325 -13.719 1.00 58.69 261 PRO A CA 1
ATOM 2203 C C . PRO A 1 261 ? 15.322 -12.619 -14.735 1.00 58.69 261 PRO A C 1
ATOM 2205 O O . PRO A 1 261 ? 15.178 -11.426 -14.979 1.00 58.69 261 PRO A O 1
ATOM 2208 N N . ASP A 1 262 ? 16.211 -13.361 -15.416 1.00 54.88 262 ASP A N 1
ATOM 2209 C CA . ASP A 1 262 ? 17.218 -12.839 -16.383 1.00 54.88 262 ASP A CA 1
ATOM 2210 C C . ASP A 1 262 ? 16.637 -11.943 -17.502 1.00 54.88 262 ASP A C 1
ATOM 2212 O O . ASP A 1 262 ? 17.292 -11.041 -18.018 1.00 54.88 262 ASP A O 1
ATOM 2216 N N . GLY A 1 263 ? 15.374 -12.160 -17.881 1.00 57.38 263 GLY A N 1
ATOM 2217 C CA . GLY A 1 263 ? 14.688 -11.344 -18.888 1.00 57.38 263 GLY A CA 1
ATOM 2218 C C . GLY A 1 263 ? 14.317 -9.933 -18.420 1.00 57.38 263 GLY A C 1
ATOM 2219 O O . GLY A 1 263 ? 13.995 -9.103 -19.267 1.00 57.38 263 GLY A O 1
ATOM 2220 N N . GLU A 1 264 ? 14.356 -9.673 -17.111 1.00 62.44 264 GLU A N 1
ATOM 2221 C CA . GLU A 1 264 ? 13.996 -8.393 -16.481 1.00 62.44 264 GLU A CA 1
ATOM 2222 C C . GLU A 1 264 ? 15.223 -7.529 -16.164 1.00 62.44 264 GLU A C 1
ATOM 2224 O O . GLU A 1 264 ? 15.111 -6.459 -15.566 1.00 62.44 264 GLU A O 1
ATOM 2229 N N . LEU A 1 265 ? 16.411 -7.977 -16.583 1.00 68.38 265 LEU A N 1
ATOM 2230 C CA . LEU A 1 265 ? 17.638 -7.212 -16.434 1.00 68.38 265 LEU A CA 1
ATOM 2231 C C . LEU A 1 265 ? 17.608 -5.988 -17.353 1.00 68.38 265 LEU A C 1
ATOM 2233 O O . LEU A 1 265 ? 17.434 -6.090 -18.568 1.00 68.38 265 LEU A O 1
ATOM 2237 N N . LEU A 1 266 ? 17.794 -4.819 -16.750 1.00 71.06 266 LEU A N 1
ATOM 2238 C CA . LEU A 1 266 ? 18.012 -3.534 -17.427 1.00 71.06 266 LEU A CA 1
ATOM 2239 C C . LEU A 1 266 ? 19.483 -3.313 -17.758 1.00 71.06 266 LEU A C 1
ATOM 2241 O O . LEU A 1 266 ? 19.840 -2.599 -18.701 1.00 71.06 266 LEU A O 1
ATOM 2245 N N . GLU A 1 267 ? 20.310 -3.939 -16.937 1.00 82.38 267 GLU A N 1
ATOM 2246 C CA . GLU A 1 267 ? 21.742 -3.992 -17.037 1.00 82.38 267 GLU A CA 1
ATOM 2247 C C . GLU A 1 267 ? 22.199 -5.366 -16.545 1.00 82.38 267 GLU A C 1
ATOM 2249 O O . GLU A 1 267 ? 21.635 -5.898 -15.586 1.00 82.38 267 GLU A O 1
ATOM 2254 N N . GLU A 1 268 ? 23.190 -5.953 -17.209 1.00 85.69 268 GLU A N 1
ATOM 2255 C CA . GLU A 1 268 ? 23.870 -7.145 -16.708 1.00 85.69 268 GLU A CA 1
ATOM 2256 C C . GLU A 1 268 ? 25.381 -6.932 -16.703 1.00 85.69 268 GLU A C 1
ATOM 2258 O O . GLU A 1 268 ? 25.958 -6.382 -17.647 1.00 85.69 268 GLU A O 1
ATOM 2263 N N . THR A 1 269 ? 26.013 -7.404 -15.632 1.00 86.44 269 THR A N 1
ATOM 2264 C CA . THR A 1 269 ? 27.465 -7.420 -15.490 1.00 86.44 269 THR A CA 1
ATOM 2265 C C . THR A 1 269 ? 27.970 -8.830 -15.752 1.00 86.44 269 THR A C 1
ATOM 2267 O O . THR A 1 269 ? 27.601 -9.779 -15.059 1.00 86.44 269 THR A O 1
ATOM 2270 N N . ILE A 1 270 ? 28.842 -8.974 -16.746 1.00 85.88 270 ILE A N 1
ATOM 2271 C CA . ILE A 1 270 ? 29.471 -10.246 -17.101 1.00 85.88 270 ILE A CA 1
ATOM 2272 C C . ILE A 1 270 ? 30.962 -10.138 -16.828 1.00 85.88 270 ILE A C 1
ATOM 2274 O O . ILE A 1 270 ? 31.656 -9.329 -17.438 1.00 85.88 270 ILE A O 1
ATOM 2278 N N . ILE A 1 271 ? 31.472 -11.001 -15.956 1.00 86.00 271 ILE A N 1
ATOM 2279 C CA . ILE A 1 271 ? 32.910 -11.147 -15.739 1.00 86.00 271 ILE A CA 1
ATOM 2280 C C . ILE A 1 271 ? 33.428 -12.227 -16.691 1.00 86.00 271 ILE A C 1
ATOM 2282 O O . ILE A 1 271 ? 32.856 -13.319 -16.783 1.00 86.00 271 ILE A O 1
ATOM 2286 N N . SER A 1 272 ? 34.503 -11.923 -17.418 1.00 86.62 272 SER A N 1
ATOM 2287 C CA . SER A 1 272 ? 35.156 -12.883 -18.301 1.00 86.62 272 SER A CA 1
ATOM 2288 C C . SER A 1 272 ? 35.647 -14.100 -17.517 1.00 86.62 272 SER A C 1
ATOM 2290 O O . SER A 1 272 ? 36.009 -14.032 -16.344 1.00 86.62 272 SER A O 1
ATOM 2292 N N . LYS A 1 273 ? 35.721 -15.246 -18.185 1.00 87.69 273 LYS A N 1
ATOM 2293 C CA . LYS A 1 273 ? 36.144 -16.524 -17.609 1.00 87.69 273 LYS A CA 1
ATOM 2294 C C . LYS A 1 273 ? 37.542 -16.477 -16.989 1.00 87.69 273 LYS A C 1
ATOM 2296 O O . LYS A 1 273 ? 37.831 -17.243 -16.074 1.00 87.69 273 LYS A O 1
ATOM 2301 N N . ASP A 1 274 ? 38.420 -15.630 -17.518 1.00 84.69 274 ASP A N 1
ATOM 2302 C CA . ASP A 1 274 ? 39.769 -15.425 -16.992 1.00 84.69 274 ASP A CA 1
ATOM 2303 C C . ASP A 1 274 ? 39.844 -14.360 -15.884 1.00 84.69 274 ASP A C 1
ATOM 2305 O O . ASP A 1 274 ? 40.924 -14.156 -15.333 1.00 84.69 274 ASP A O 1
ATOM 2309 N N . GLY A 1 275 ? 38.719 -13.716 -15.550 1.00 83.56 275 GLY A N 1
ATOM 2310 C CA . GLY A 1 275 ? 38.591 -12.718 -14.490 1.00 83.56 275 GLY A CA 1
ATOM 2311 C C . GLY A 1 275 ? 39.248 -11.374 -14.798 1.00 83.56 275 GLY A C 1
ATOM 2312 O O . GLY A 1 275 ? 39.420 -10.575 -13.888 1.00 83.56 275 GLY A O 1
ATOM 2313 N N . LYS A 1 276 ? 39.656 -11.125 -16.048 1.00 87.00 276 LYS A N 1
ATOM 2314 C CA . LYS A 1 276 ? 40.429 -9.927 -16.425 1.00 87.00 276 LYS A CA 1
ATOM 2315 C C . LYS A 1 276 ? 39.592 -8.796 -16.999 1.00 87.00 276 LYS A C 1
ATOM 2317 O O . LYS A 1 276 ? 40.107 -7.693 -17.179 1.00 87.00 276 LYS A O 1
ATOM 2322 N N . ALA A 1 277 ? 38.340 -9.067 -17.342 1.00 86.44 277 ALA A N 1
ATOM 2323 C CA . ALA A 1 277 ? 37.434 -8.070 -17.871 1.00 86.44 277 ALA A CA 1
ATOM 2324 C C . ALA A 1 277 ? 36.057 -8.203 -17.230 1.00 86.44 277 ALA A C 1
ATOM 2326 O O . ALA A 1 277 ? 35.537 -9.303 -17.054 1.00 86.44 277 ALA A O 1
ATOM 2327 N N . GLU A 1 278 ? 35.467 -7.056 -16.942 1.00 88.75 278 GLU A N 1
ATOM 2328 C CA . GLU A 1 278 ? 34.073 -6.895 -16.581 1.00 88.75 278 GLU A CA 1
ATOM 2329 C C . GLU A 1 278 ? 33.364 -6.160 -17.720 1.00 88.75 278 GLU A C 1
ATOM 2331 O O . GLU A 1 278 ? 33.869 -5.184 -18.280 1.00 88.75 278 GLU A O 1
ATOM 2336 N N . TYR A 1 279 ? 32.206 -6.670 -18.103 1.00 88.06 279 TYR A N 1
ATOM 2337 C CA . TYR A 1 279 ? 31.391 -6.155 -19.186 1.00 88.06 279 TYR A CA 1
ATOM 2338 C C . TYR A 1 279 ? 30.054 -5.705 -18.623 1.00 88.06 279 TYR A C 1
ATOM 2340 O O . TYR A 1 279 ? 29.276 -6.543 -18.174 1.00 88.06 279 TYR A O 1
ATOM 2348 N N . THR A 1 280 ? 29.776 -4.410 -18.706 1.00 88.94 280 THR A N 1
ATOM 2349 C CA . THR A 1 280 ? 28.481 -3.841 -18.331 1.00 88.94 280 THR A CA 1
ATOM 2350 C C . THR A 1 280 ? 27.655 -3.659 -19.593 1.00 88.94 280 THR A C 1
ATOM 2352 O O . THR A 1 280 ? 28.024 -2.891 -20.488 1.00 88.94 280 THR A O 1
ATOM 2355 N N . LEU A 1 281 ? 26.568 -4.416 -19.702 1.00 89.25 281 LEU A N 1
ATOM 2356 C CA . LEU A 1 281 ? 25.622 -4.356 -20.810 1.00 89.25 281 LEU A CA 1
ATOM 2357 C C . LEU A 1 281 ? 24.361 -3.636 -20.371 1.00 89.25 281 LEU A C 1
ATOM 2359 O O . LEU A 1 281 ? 23.673 -4.116 -19.486 1.00 89.25 281 LEU A O 1
ATOM 2363 N N . THR A 1 282 ? 24.005 -2.567 -21.067 1.00 89.25 282 THR A N 1
ATOM 2364 C CA . THR A 1 282 ? 22.761 -1.817 -20.870 1.00 89.25 282 THR A CA 1
ATOM 2365 C C . THR A 1 282 ? 21.895 -1.962 -22.129 1.00 89.25 282 THR A C 1
ATOM 2367 O O . THR A 1 282 ? 22.425 -1.853 -23.240 1.00 89.25 282 THR A O 1
ATOM 2370 N N . TYR A 1 283 ? 20.583 -2.199 -22.022 1.00 88.62 283 TYR A N 1
ATOM 2371 C CA . TYR A 1 283 ? 19.752 -2.536 -23.197 1.00 88.62 283 TYR A CA 1
ATOM 2372 C C . TYR A 1 283 ? 18.763 -1.453 -23.628 1.00 88.62 283 TYR A C 1
ATOM 2374 O O . TYR A 1 283 ? 18.224 -0.722 -22.810 1.00 88.62 283 TYR A O 1
ATOM 2382 N N . PHE A 1 284 ? 18.502 -1.342 -24.931 1.00 85.88 284 PHE A N 1
ATOM 2383 C CA . PHE A 1 284 ? 17.709 -0.251 -25.502 1.00 85.88 284 PHE A CA 1
ATOM 2384 C C . PHE A 1 284 ? 16.762 -0.710 -26.613 1.00 85.88 284 PHE A C 1
ATOM 2386 O O . PHE A 1 284 ? 17.013 -1.710 -27.293 1.00 85.88 284 PHE A O 1
ATOM 2393 N N . ASP A 1 285 ? 15.716 0.074 -26.856 1.00 82.75 285 ASP A N 1
ATOM 2394 C CA . ASP A 1 285 ? 14.842 -0.058 -28.022 1.00 82.75 285 ASP A CA 1
ATOM 2395 C C . ASP A 1 285 ? 15.429 0.608 -29.289 1.00 82.75 285 ASP A C 1
ATOM 2397 O O . ASP A 1 285 ? 16.554 1.128 -29.324 1.00 82.75 285 ASP A O 1
ATOM 2401 N N . ASP A 1 286 ? 14.642 0.629 -30.368 1.00 83.50 286 ASP A N 1
ATOM 2402 C CA . ASP A 1 286 ? 15.042 1.263 -31.625 1.00 83.50 286 ASP A CA 1
ATOM 2403 C C . ASP A 1 286 ? 15.200 2.786 -31.520 1.00 83.50 286 ASP A C 1
ATOM 2405 O O . ASP A 1 286 ? 15.993 3.364 -32.275 1.00 83.50 286 ASP A O 1
ATOM 2409 N N . ASN A 1 287 ? 14.527 3.417 -30.561 1.00 81.50 287 ASN A N 1
ATOM 2410 C CA . ASN A 1 287 ? 14.580 4.846 -30.273 1.00 81.50 287 ASN A CA 1
ATOM 2411 C C . ASN A 1 287 ? 15.669 5.221 -29.252 1.00 81.50 287 ASN A C 1
ATOM 2413 O O . ASN A 1 287 ? 15.823 6.406 -28.960 1.00 81.50 287 ASN A O 1
ATOM 2417 N N . MET A 1 288 ? 16.470 4.253 -28.783 1.00 81.56 288 MET A N 1
ATOM 2418 C CA . MET A 1 288 ? 17.454 4.420 -27.702 1.00 81.56 288 MET A CA 1
ATOM 2419 C C . MET A 1 288 ? 16.817 4.741 -26.337 1.00 81.56 288 MET A C 1
ATOM 2421 O O . MET A 1 288 ? 17.457 5.355 -25.481 1.00 81.56 288 MET A O 1
ATOM 2425 N N . GLU A 1 289 ? 15.575 4.313 -26.114 1.00 80.00 289 GLU A N 1
ATOM 2426 C CA . GLU A 1 289 ? 14.968 4.257 -24.785 1.00 80.00 289 GLU A CA 1
ATOM 2427 C C . GLU A 1 289 ? 15.529 3.046 -24.032 1.00 80.00 289 GLU A C 1
ATOM 2429 O O . GLU A 1 289 ? 15.588 1.942 -24.577 1.00 80.00 289 GLU A O 1
ATOM 2434 N N . TRP A 1 290 ? 15.994 3.264 -22.799 1.00 78.50 290 TRP A N 1
ATOM 2435 C CA . TRP A 1 290 ? 16.540 2.206 -21.939 1.00 78.50 290 TRP A CA 1
ATOM 2436 C C . TRP A 1 290 ? 15.429 1.223 -21.574 1.00 78.50 290 TRP A C 1
ATOM 2438 O O . TRP A 1 290 ? 14.341 1.679 -21.252 1.00 78.50 290 TRP A O 1
ATOM 2448 N N . MET A 1 291 ? 15.665 -0.088 -21.638 1.00 76.19 291 MET A N 1
ATOM 2449 C CA . MET A 1 291 ? 14.650 -1.098 -21.327 1.00 76.19 291 MET A CA 1
ATOM 2450 C C . MET A 1 291 ? 15.237 -2.452 -20.949 1.00 76.19 291 MET A C 1
ATOM 2452 O O . MET A 1 291 ? 16.440 -2.670 -21.042 1.00 76.19 291 MET A O 1
ATOM 2456 N N . GLU A 1 292 ? 14.379 -3.375 -20.521 1.00 77.00 292 GLU A N 1
ATOM 2457 C CA . GLU A 1 292 ? 14.789 -4.738 -20.188 1.00 77.00 292 GLU A CA 1
ATOM 2458 C C . GLU A 1 292 ? 15.292 -5.511 -21.412 1.00 77.00 292 GLU A C 1
ATOM 2460 O O . GLU A 1 292 ? 14.786 -5.360 -22.533 1.00 77.00 292 GLU A O 1
ATOM 2465 N N . LYS A 1 293 ? 16.231 -6.429 -21.159 1.00 81.88 293 LYS A N 1
ATOM 2466 C CA . LYS A 1 293 ? 16.830 -7.360 -22.126 1.00 81.88 293 LYS A CA 1
ATOM 2467 C C . LYS A 1 293 ? 15.798 -8.032 -23.034 1.00 81.88 293 LYS A C 1
ATOM 2469 O O . LYS A 1 293 ? 16.053 -8.193 -24.226 1.00 81.88 293 LYS A O 1
ATOM 2474 N N . ALA A 1 294 ? 14.634 -8.407 -22.493 1.00 79.12 294 ALA A N 1
ATOM 2475 C CA . ALA A 1 294 ? 13.582 -9.110 -23.231 1.00 79.12 294 ALA A CA 1
ATOM 2476 C C . ALA A 1 294 ? 12.935 -8.289 -24.366 1.00 79.12 294 ALA A C 1
ATOM 2478 O O . ALA A 1 294 ? 12.454 -8.880 -25.335 1.00 79.12 294 ALA A O 1
ATOM 2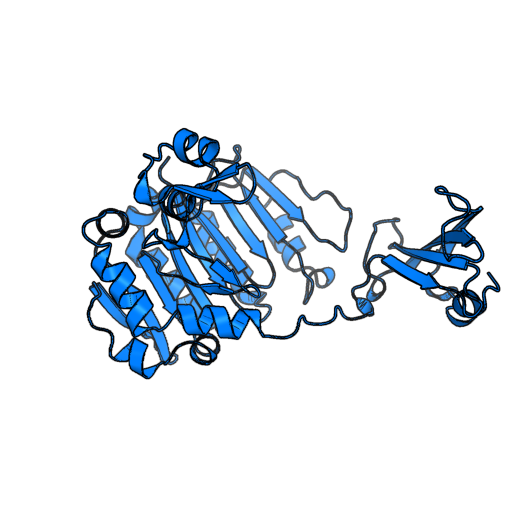479 N N . TYR A 1 295 ? 12.922 -6.955 -24.268 1.00 75.81 295 TYR A N 1
ATOM 2480 C CA . TYR A 1 295 ? 12.299 -6.064 -25.261 1.00 75.81 295 TYR A CA 1
ATOM 2481 C C . TYR A 1 295 ? 13.317 -5.309 -26.115 1.00 75.81 295 TYR A C 1
ATOM 2483 O O . TYR A 1 295 ? 12.966 -4.739 -27.150 1.00 75.81 295 TYR A O 1
ATOM 2491 N N . ALA A 1 296 ? 14.578 -5.316 -25.693 1.00 83.94 296 ALA A N 1
ATOM 2492 C CA . ALA A 1 296 ? 15.625 -4.564 -26.338 1.00 83.94 296 ALA A CA 1
ATOM 2493 C C . ALA A 1 296 ? 15.913 -5.046 -27.762 1.00 83.94 296 ALA A C 1
ATOM 2495 O O . ALA A 1 296 ? 16.058 -6.236 -28.056 1.00 83.94 296 ALA A O 1
ATOM 2496 N N . THR A 1 297 ? 16.087 -4.087 -28.663 1.00 86.31 297 THR A N 1
ATOM 2497 C CA . THR A 1 297 ? 16.592 -4.327 -30.018 1.00 86.31 297 THR A CA 1
ATOM 2498 C C . THR A 1 297 ? 18.074 -3.980 -30.127 1.00 86.31 297 THR A C 1
ATOM 2500 O O . THR A 1 297 ? 18.764 -4.476 -31.028 1.00 86.31 297 THR A O 1
ATOM 2503 N N . LYS A 1 298 ? 18.590 -3.180 -29.188 1.00 90.31 298 LYS A N 1
ATOM 2504 C CA . LYS A 1 298 ? 19.965 -2.685 -29.124 1.00 90.31 298 LYS A CA 1
ATOM 2505 C C . LYS A 1 298 ? 20.572 -2.871 -27.735 1.00 90.31 298 LYS A C 1
ATOM 2507 O O . LYS A 1 298 ? 19.868 -3.054 -26.752 1.00 90.31 298 LYS A O 1
ATOM 2512 N N . TYR A 1 299 ? 21.894 -2.796 -27.664 1.00 90.94 299 TYR A N 1
ATOM 2513 C CA . TYR A 1 299 ? 22.643 -2.762 -26.411 1.00 90.94 299 TYR A CA 1
ATOM 2514 C C . TYR A 1 299 ? 23.744 -1.706 -26.479 1.00 90.94 299 TYR A C 1
ATOM 2516 O O . TYR A 1 299 ? 24.234 -1.373 -27.564 1.00 90.94 299 TYR A O 1
ATOM 2524 N N . TYR A 1 300 ? 24.151 -1.220 -25.315 1.00 90.12 300 TYR A N 1
ATOM 2525 C CA . TYR A 1 300 ? 25.378 -0.481 -25.072 1.00 90.12 300 TYR A CA 1
ATOM 2526 C C . TYR A 1 300 ? 26.265 -1.331 -24.170 1.00 90.12 300 TYR A C 1
ATOM 2528 O O . TYR A 1 300 ? 25.794 -1.874 -23.179 1.00 90.12 300 TYR A O 1
ATOM 2536 N N . LEU A 1 301 ? 27.527 -1.490 -24.544 1.00 90.50 301 LEU A N 1
ATOM 2537 C CA . LEU A 1 301 ? 28.500 -2.282 -23.808 1.00 90.50 301 LEU A CA 1
ATOM 2538 C C . LEU A 1 301 ? 29.640 -1.383 -23.351 1.00 90.50 301 LEU A C 1
ATOM 2540 O O . LEU A 1 301 ? 30.228 -0.700 -24.194 1.00 90.50 301 LEU A O 1
ATOM 2544 N N . ILE A 1 302 ? 29.986 -1.463 -22.069 1.00 88.75 302 ILE A N 1
ATOM 2545 C CA . ILE A 1 302 ? 31.211 -0.908 -21.491 1.00 88.75 302 ILE A CA 1
ATOM 2546 C C . ILE A 1 302 ? 32.102 -2.070 -21.054 1.00 88.75 302 ILE A C 1
ATOM 2548 O O . ILE A 1 302 ? 31.636 -3.011 -20.418 1.00 88.75 302 ILE A O 1
ATOM 2552 N N . LYS A 1 303 ? 33.384 -2.021 -21.419 1.00 89.12 303 LYS A N 1
ATOM 2553 C CA . LYS A 1 303 ? 34.403 -2.970 -20.955 1.00 89.12 303 LYS A CA 1
ATOM 2554 C C . LYS A 1 303 ? 35.296 -2.306 -19.912 1.00 89.12 303 LYS A C 1
ATOM 2556 O O . LYS A 1 303 ? 36.011 -1.361 -20.247 1.00 89.12 303 LYS A O 1
ATOM 2561 N N . HIS A 1 304 ? 35.316 -2.848 -18.704 1.00 87.06 304 HIS A N 1
ATOM 2562 C CA . HIS A 1 304 ? 36.275 -2.522 -17.655 1.00 87.06 304 HIS A CA 1
ATOM 2563 C C . HIS A 1 304 ? 37.338 -3.616 -17.602 1.00 87.06 304 HIS A C 1
ATOM 2565 O O . HIS A 1 304 ? 37.020 -4.804 -17.614 1.00 87.06 304 HIS A O 1
ATOM 2571 N N . LEU A 1 305 ? 38.613 -3.235 -17.575 1.00 87.44 305 LEU A N 1
ATOM 2572 C CA . LEU A 1 305 ? 39.673 -4.193 -17.286 1.00 87.44 305 LEU A CA 1
ATOM 2573 C C . LEU A 1 305 ? 39.895 -4.277 -15.779 1.00 87.44 305 LEU A C 1
ATOM 2575 O O . LEU A 1 305 ? 39.896 -3.253 -15.091 1.00 87.44 305 LEU A O 1
ATOM 2579 N N . LEU A 1 306 ? 40.119 -5.495 -15.303 1.00 83.69 306 LEU A N 1
ATOM 2580 C CA . LEU A 1 306 ? 40.352 -5.802 -13.900 1.00 83.69 306 LEU A CA 1
ATOM 2581 C C . LEU A 1 306 ? 41.836 -6.081 -13.651 1.00 83.69 306 LEU A C 1
ATOM 2583 O O . LEU A 1 306 ? 42.518 -6.669 -14.498 1.00 83.69 306 LEU A O 1
ATOM 2587 N N . ASP A 1 307 ? 42.336 -5.651 -12.496 1.00 81.50 307 ASP A N 1
ATOM 2588 C CA . ASP A 1 307 ? 43.651 -6.051 -12.001 1.00 81.50 307 ASP A CA 1
ATOM 2589 C C . ASP A 1 307 ? 43.627 -7.471 -11.396 1.00 81.50 307 ASP A C 1
ATOM 2591 O O . ASP A 1 307 ? 42.608 -8.164 -11.397 1.00 81.50 307 ASP A O 1
ATOM 2595 N N . GLU A 1 308 ? 44.771 -7.940 -10.890 1.00 79.44 308 GLU A N 1
ATOM 2596 C CA . GLU A 1 308 ? 44.890 -9.278 -10.286 1.00 79.44 308 GLU A CA 1
ATOM 2597 C C . GLU A 1 308 ? 44.062 -9.449 -8.996 1.00 79.44 308 GLU A C 1
ATOM 2599 O O . GLU A 1 308 ? 43.837 -10.579 -8.559 1.00 79.44 308 GLU A O 1
ATOM 2604 N N . GLU A 1 309 ? 43.607 -8.348 -8.396 1.00 80.00 309 GLU A N 1
ATOM 2605 C CA . GLU A 1 309 ? 42.782 -8.306 -7.186 1.00 80.00 309 GLU A CA 1
ATOM 2606 C C . GLU A 1 309 ? 41.283 -8.155 -7.513 1.00 80.00 309 GLU A C 1
ATOM 2608 O O . GLU A 1 309 ? 40.449 -8.239 -6.611 1.00 80.00 309 GLU A O 1
ATOM 2613 N N . GLY A 1 310 ? 40.931 -8.003 -8.797 1.00 74.88 310 GLY A N 1
ATOM 2614 C CA . GLY A 1 310 ? 39.560 -7.831 -9.276 1.00 74.88 310 GLY A CA 1
ATOM 2615 C C . GLY A 1 310 ? 39.061 -6.385 -9.239 1.00 74.88 310 GLY A C 1
ATOM 2616 O O . GLY A 1 310 ? 37.863 -6.162 -9.397 1.00 74.88 310 GLY A O 1
ATOM 2617 N N . ASN A 1 311 ? 39.942 -5.401 -9.038 1.00 80.88 311 ASN A N 1
ATOM 2618 C CA . ASN A 1 311 ? 39.564 -3.991 -9.045 1.00 80.88 311 ASN A CA 1
ATOM 2619 C C . ASN A 1 311 ? 39.612 -3.417 -10.461 1.00 80.88 311 ASN A C 1
ATOM 2621 O O . ASN A 1 311 ? 40.452 -3.793 -11.282 1.00 80.88 311 ASN A O 1
ATOM 2625 N N . TRP A 1 312 ? 38.745 -2.442 -10.731 1.00 81.31 312 TRP A N 1
ATOM 2626 C CA . TRP A 1 312 ? 38.755 -1.708 -11.991 1.00 81.31 312 TRP A CA 1
ATOM 2627 C C . TRP A 1 312 ? 40.070 -0.942 -12.158 1.00 81.31 312 TRP A C 1
ATOM 2629 O O . TRP A 1 312 ? 40.427 -0.098 -11.339 1.00 81.31 312 TRP A O 1
ATOM 2639 N N . MET A 1 313 ? 40.767 -1.184 -13.269 1.00 81.19 313 MET A N 1
ATOM 2640 C CA . MET A 1 313 ? 41.965 -0.417 -13.629 1.00 81.19 313 MET A CA 1
ATOM 2641 C C . MET A 1 313 ? 41.635 0.995 -14.152 1.00 81.19 313 MET A C 1
ATOM 2643 O O . MET A 1 313 ? 42.526 1.837 -14.258 1.00 81.19 313 MET A O 1
ATOM 2647 N N . SER A 1 314 ? 40.367 1.253 -14.493 1.00 75.56 314 SER A N 1
ATOM 2648 C CA . SER A 1 314 ? 39.830 2.534 -14.969 1.00 75.56 314 SER A CA 1
ATOM 2649 C C . SER A 1 314 ? 38.348 2.654 -14.600 1.00 75.56 314 SER A C 1
ATOM 2651 O O . SER A 1 314 ? 37.574 1.736 -14.886 1.00 75.56 314 SER A O 1
ATOM 2653 N N . GLU A 1 315 ? 37.950 3.792 -14.024 1.00 64.00 315 GLU A N 1
ATOM 2654 C CA . GLU A 1 315 ? 36.544 4.094 -13.706 1.00 64.00 315 GLU A CA 1
ATOM 2655 C C . GLU A 1 315 ? 35.685 4.281 -14.970 1.00 64.00 315 GLU A C 1
ATOM 2657 O O . GLU A 1 315 ? 34.529 3.870 -14.987 1.00 64.00 315 GLU A O 1
ATOM 2662 N N . ASP A 1 316 ? 36.251 4.824 -16.054 1.00 67.44 316 ASP A N 1
ATOM 2663 C CA . ASP A 1 316 ? 35.505 5.159 -17.280 1.00 67.44 316 ASP A CA 1
ATOM 2664 C C . ASP A 1 316 ? 35.343 3.968 -18.256 1.00 67.44 316 ASP A C 1
ATOM 2666 O O . ASP A 1 316 ? 34.609 4.061 -19.244 1.00 67.44 316 ASP A O 1
ATOM 2670 N N . GLY A 1 317 ? 36.040 2.850 -18.008 1.00 67.12 317 GLY A N 1
ATOM 2671 C CA . GLY A 1 317 ? 36.151 1.723 -18.947 1.00 67.12 317 GLY A CA 1
ATOM 2672 C C . GLY A 1 317 ? 37.032 2.032 -20.174 1.00 67.12 317 GLY A C 1
ATOM 2673 O O . GLY A 1 317 ? 37.456 3.163 -20.397 1.00 67.12 317 GLY A O 1
ATOM 2674 N N . GLU A 1 318 ? 37.376 1.015 -20.972 1.00 69.94 318 GLU A N 1
ATOM 2675 C CA . GLU A 1 318 ? 38.293 1.166 -22.123 1.00 69.94 318 GLU A CA 1
ATOM 2676 C C . GLU A 1 318 ? 37.597 1.191 -23.488 1.00 69.94 318 GLU A C 1
ATOM 2678 O O . GLU A 1 318 ? 38.110 1.776 -24.445 1.00 69.94 318 GLU A O 1
ATOM 2683 N N . MET A 1 319 ? 36.440 0.537 -23.616 1.00 66.38 319 MET A N 1
ATOM 2684 C CA . MET A 1 319 ? 35.747 0.401 -24.895 1.00 66.38 319 MET A CA 1
ATOM 2685 C C . MET A 1 319 ? 34.240 0.496 -24.709 1.00 66.38 319 MET A C 1
ATOM 2687 O O . MET A 1 319 ? 33.654 -0.281 -23.956 1.00 66.38 319 MET A O 1
ATOM 2691 N N . THR A 1 320 ? 33.623 1.415 -25.452 1.00 74.62 320 THR A N 1
ATOM 2692 C CA . THR A 1 320 ? 32.174 1.593 -25.513 1.00 74.62 320 THR A CA 1
ATOM 2693 C C . THR A 1 320 ? 31.654 1.199 -26.891 1.00 74.62 320 THR A C 1
ATOM 2695 O O . THR A 1 320 ? 32.178 1.625 -27.925 1.00 74.62 320 THR A O 1
ATOM 2698 N N . LYS A 1 321 ? 30.636 0.335 -26.940 1.00 79.69 321 LYS A N 1
ATOM 2699 C CA . LYS A 1 321 ? 30.062 -0.143 -28.205 1.00 79.69 321 LYS A CA 1
ATOM 2700 C C . LYS A 1 321 ? 28.549 -0.208 -28.133 1.00 79.69 321 LYS A C 1
ATOM 2702 O O . LYS A 1 321 ? 27.998 -0.898 -27.286 1.00 79.69 321 LYS A O 1
ATOM 2707 N N . THR A 1 322 ? 27.886 0.420 -29.099 1.00 82.94 322 THR A N 1
ATOM 2708 C CA . THR A 1 322 ? 26.459 0.202 -29.355 1.00 82.94 322 THR A CA 1
ATOM 2709 C C . THR A 1 322 ? 26.287 -0.867 -30.432 1.00 82.94 322 THR A C 1
ATOM 2711 O O . THR A 1 322 ? 26.965 -0.836 -31.464 1.00 82.94 322 THR A O 1
ATOM 2714 N N . GLY A 1 323 ? 25.375 -1.812 -30.224 1.00 87.31 323 GLY A N 1
ATOM 2715 C CA . GLY A 1 323 ? 25.084 -2.876 -31.182 1.00 87.31 323 GLY A CA 1
ATOM 2716 C C . GLY A 1 323 ? 23.613 -3.272 -31.196 1.00 87.31 323 GLY A C 1
ATOM 2717 O O . GLY A 1 323 ? 22.811 -2.759 -30.428 1.00 87.31 323 GLY A O 1
ATOM 2718 N N . TRP A 1 324 ? 23.260 -4.184 -32.101 1.00 89.62 324 TRP A N 1
ATOM 2719 C CA . TRP A 1 324 ? 21.931 -4.798 -32.151 1.00 89.62 324 TRP A CA 1
ATOM 2720 C C . TRP A 1 324 ? 21.930 -6.074 -31.313 1.00 89.62 324 TRP A C 1
ATOM 2722 O O . TRP A 1 324 ? 22.856 -6.872 -31.459 1.00 89.62 324 TRP A O 1
ATOM 2732 N N . MET A 1 325 ? 20.880 -6.314 -30.525 1.00 87.00 325 MET A N 1
ATOM 2733 C CA . MET A 1 325 ? 20.763 -7.491 -29.648 1.00 87.00 325 MET A CA 1
ATOM 2734 C C . MET A 1 325 ? 20.956 -8.812 -30.398 1.00 87.00 325 MET A C 1
ATOM 2736 O O . MET A 1 325 ? 21.684 -9.684 -29.944 1.00 87.00 325 MET A O 1
ATOM 2740 N N . LYS A 1 326 ? 20.422 -8.926 -31.620 1.00 86.75 326 LYS A N 1
ATOM 2741 C CA . LYS A 1 326 ? 20.602 -10.111 -32.486 1.00 86.75 326 LYS A CA 1
ATOM 2742 C C . LYS A 1 326 ? 22.061 -10.434 -32.858 1.00 86.75 326 LYS A C 1
ATOM 2744 O O . LYS A 1 326 ? 22.321 -11.509 -33.386 1.00 86.75 326 LYS A O 1
ATOM 2749 N N . ASN A 1 327 ? 22.977 -9.484 -32.668 1.00 87.50 327 ASN A N 1
ATOM 2750 C CA . ASN A 1 327 ? 24.403 -9.620 -32.963 1.00 87.50 327 ASN A CA 1
ATOM 2751 C C . ASN A 1 327 ? 25.256 -9.715 -31.683 1.00 87.50 327 ASN A C 1
ATOM 2753 O O . ASN A 1 327 ? 26.482 -9.772 -31.792 1.00 87.50 327 ASN A O 1
ATOM 2757 N N . LEU A 1 328 ? 24.635 -9.654 -30.500 1.00 86.44 328 LEU A N 1
ATOM 2758 C CA . LEU A 1 328 ? 25.316 -9.807 -29.221 1.00 86.44 328 LEU A CA 1
ATOM 2759 C C . LEU A 1 328 ? 25.682 -11.283 -29.028 1.00 86.44 328 LEU A C 1
ATOM 2761 O O . LEU A 1 328 ? 24.831 -12.161 -29.147 1.00 86.44 328 LEU A O 1
ATOM 2765 N N . ASP A 1 329 ? 26.958 -11.545 -28.764 1.00 87.50 329 ASP A N 1
ATOM 2766 C CA . ASP A 1 329 ? 27.508 -12.891 -28.612 1.00 87.50 329 ASP A CA 1
ATOM 2767 C C . ASP A 1 329 ? 28.004 -13.062 -27.172 1.00 87.50 329 ASP A C 1
ATOM 2769 O O . ASP A 1 329 ? 29.097 -12.617 -26.810 1.00 87.50 329 ASP A O 1
ATOM 2773 N N . PHE A 1 330 ? 27.151 -13.661 -26.340 1.00 85.06 330 PHE A N 1
ATOM 2774 C CA . PHE A 1 330 ? 27.413 -13.862 -24.916 1.00 85.06 330 PHE A CA 1
ATOM 2775 C C . PHE A 1 330 ? 28.599 -14.788 -24.651 1.00 85.06 330 PHE A C 1
ATOM 2777 O O . PHE A 1 330 ? 29.336 -14.565 -23.693 1.00 85.06 330 PHE A O 1
ATOM 2784 N N . GLU A 1 331 ? 28.837 -15.784 -25.510 1.00 85.81 331 GLU A N 1
ATOM 2785 C CA . GLU A 1 331 ? 29.998 -16.665 -25.362 1.00 85.81 331 GLU A CA 1
ATOM 2786 C C . GLU A 1 331 ? 31.297 -15.887 -25.559 1.00 85.81 331 GLU A C 1
ATOM 2788 O O . GLU A 1 331 ? 32.253 -16.090 -24.812 1.00 85.81 331 GLU A O 1
ATOM 2793 N N . LYS A 1 332 ? 31.332 -14.944 -26.507 1.00 86.00 332 LYS A N 1
ATOM 2794 C CA . LYS A 1 332 ? 32.512 -14.089 -26.701 1.00 86.00 332 LYS A CA 1
ATOM 2795 C C . LYS A 1 332 ? 32.754 -13.133 -25.548 1.00 86.00 332 LYS A C 1
ATOM 2797 O O . LYS A 1 332 ? 33.911 -12.934 -25.190 1.00 86.00 332 LYS A O 1
ATOM 2802 N N . LEU A 1 333 ? 31.702 -12.559 -24.962 1.00 85.25 333 LEU A N 1
ATOM 2803 C CA . LEU A 1 333 ? 31.837 -11.748 -23.746 1.00 85.25 333 LEU A CA 1
ATOM 2804 C C . LEU A 1 333 ? 32.403 -12.584 -22.602 1.00 85.25 333 LEU A C 1
ATOM 2806 O O . LEU A 1 333 ? 33.410 -12.216 -22.003 1.00 85.25 333 LEU A O 1
ATOM 2810 N N . TYR A 1 334 ? 31.828 -13.764 -22.373 1.00 85.31 334 TYR A N 1
ATOM 2811 C CA . TYR A 1 334 ? 32.305 -14.678 -21.345 1.00 85.31 334 TYR A CA 1
ATOM 2812 C C . TYR A 1 334 ? 33.750 -15.140 -21.595 1.00 85.31 334 TYR A C 1
ATOM 2814 O O . TYR A 1 334 ? 34.520 -15.288 -20.654 1.00 85.31 334 TYR A O 1
ATOM 2822 N N . ASN A 1 335 ? 34.169 -15.314 -22.849 1.00 85.44 335 ASN A N 1
ATOM 2823 C CA . ASN A 1 335 ? 35.544 -15.690 -23.189 1.00 85.44 335 ASN A CA 1
ATOM 2824 C C . ASN A 1 335 ? 36.525 -14.502 -23.258 1.00 85.44 335 ASN A C 1
ATOM 2826 O O . ASN A 1 335 ? 37.719 -14.727 -23.442 1.00 85.44 335 ASN A O 1
ATOM 2830 N N . GLY A 1 336 ? 36.063 -13.256 -23.106 1.00 77.81 336 GLY A N 1
ATOM 2831 C CA . GLY A 1 336 ? 36.918 -12.065 -23.172 1.00 77.81 336 GLY A CA 1
ATOM 2832 C C . GLY A 1 336 ? 37.316 -11.628 -24.594 1.00 77.81 336 GLY A C 1
ATOM 2833 O O . GLY A 1 336 ? 38.299 -10.909 -24.771 1.00 77.81 336 GLY A O 1
ATOM 2834 N N . GLU A 1 337 ? 36.587 -12.074 -25.620 1.00 79.50 337 GLU A N 1
ATOM 2835 C CA . GLU A 1 337 ? 36.971 -11.994 -27.043 1.00 79.50 337 GLU A CA 1
ATOM 2836 C C . GLU A 1 337 ? 36.373 -10.793 -27.806 1.00 79.50 337 GLU A C 1
ATOM 2838 O O . GLU A 1 337 ? 36.563 -10.682 -29.022 1.00 79.50 337 GLU A O 1
ATOM 2843 N N . ILE A 1 338 ? 35.626 -9.916 -27.120 1.00 71.75 338 ILE A N 1
ATOM 2844 C CA . ILE A 1 338 ? 35.028 -8.692 -27.691 1.00 71.75 338 ILE A CA 1
ATOM 2845 C C . ILE A 1 338 ? 35.965 -7.488 -27.614 1.00 71.75 338 ILE A C 1
ATOM 2847 O O . ILE A 1 338 ? 36.584 -7.249 -26.539 1.00 71.75 338 ILE A O 1
#

pLDDT: mean 86.98, std 9.52, range [51.12, 98.44]

Sequence (338 aa):
MKDISIELYSQKENYKGIQEFFKFFLNYVKPARMSIIASFTNKDYNEKFNEKKFFEEISDEKYKNKYHTIFINGKSLLDPSISYNPNRMYISMNKEVYMENKEEIDNFISNLFQKIQADIGFLEDDTYRYLENEEDIEGFEEAGGKLIEDRVVKIGNELKIDTSKNPGHTKMINGLPIGVYWKMWIGHDYYRYLSQRKLSEYDNCYENIELEDGSRKIVMTETLDEFISEKTDDMKWDFREKMELKKVEEMLYNLPEEDIPDGELLEETIISKDGKAEYTLTYFDDNMEWMEKAYATKYYLIKHLLDEEGNWMSEDGEMTKTGWMKNLDFEKLYNGEI

Organism: NCBI:txid109328

Foldseek 3Di:
DWKKKKKFFAPAQQLVLQVVLCVVCVVQADFQWKAKAFPFWPDTRTGGDDPVVLVVVSPDPQLPPGWMKIKTAHPDPPGWIWMDTRTMTMTMGDPVSCVVCVVVVVVSCLVSCLVSQTAKMAMATPLLQCLLAFFDPVVNVVSVHDDDPVQWDDDPNDITGNSVPRLAHWDQFPNDIFFDHQKMKHGDVNCVLWPLVLLQVDDQADDWDQDPNRIIMTGRYPDNVVVSDPVCSVVSVVCCVSRVSVVSRVVRNPDDDDDDDQQQDQWDWAQAPVLFKIKIKGFADPVRIRGGPNHGQKIKIFIFTADPVNDGPDPRGDDIDMDTSVPDDVVCVNNVND